Protein AF-0000000080642988 (afdb_homodimer)

pLDDT: mean 95.6, std 7.1, range [56.19, 98.75]

Solvent-accessible surface area (backbone atoms only — not comparable to full-atom values): 12750 Å² total; per-residue (Å²): 128,84,50,56,63,55,50,51,53,50,38,53,29,40,48,34,51,48,35,52,46,34,35,75,74,67,70,34,52,59,66,54,48,50,53,52,48,56,36,57,75,57,52,54,37,41,51,64,56,51,44,52,49,44,26,71,59,42,65,44,55,60,70,58,49,50,52,47,52,51,50,41,39,74,68,60,59,44,41,73,47,66,39,90,89,42,77,86,41,42,32,35,33,59,50,74,70,34,44,50,52,52,50,49,52,52,54,49,53,61,67,55,86,64,78,124,130,84,49,55,62,56,51,51,52,50,38,50,29,39,49,35,51,48,34,52,48,35,36,74,75,69,71,33,52,59,67,55,47,51,54,52,49,55,36,57,75,57,51,54,37,40,51,65,58,51,44,51,47,44,26,70,58,42,65,44,55,62,70,58,49,51,54,48,51,51,50,42,41,75,69,61,61,45,40,74,48,64,39,90,88,43,78,87,41,42,33,35,34,60,52,74,70,37,44,49,51,52,50,49,53,53,53,50,54,59,66,56,86,66,80,125

Radius of gyration: 20.55 Å; Cα contacts (8 Å, |Δi|>4): 249; chains: 2; bounding box: 34×71×42 Å

Secondary structure (DSSP, 8-state):
---HHHHHHHHHHHHHHHHHHIIIII---HHHHHHHHHHHHHSEEEHHHHHHHHHHHH---HHHHHHHHHHHHHTTSSEEEE-SS-TT-EEEE--HHHHHHHHHHHHHHHH-----/---HHHHHHHHHHHHHHHHHHIIIII---HHHHHHHHHHHHHSEEEHHHHHHHHHHHH---HHHHHHHHHHHHHTTSSEEEE-SS-TT-EEEE--HHHHHHHHHHHHHHHH-----

Foldseek 3Di:
DDDPVNVVVLVVQLQVVVQVVCCVPPVDGPLLLVLLVVCLVVQKDKLVRSLVCCCVPVVDDSVVNVVSVVVCVVVVLWDKDADPVDRVIIMIHDDPVNSVVNVVVVVVVVVDDGPD/DDDPVNVVVLVVQLQVVVQVVCCVPPVDGPLLLVLLVVCLVVQKDKLVRSLVCCCVPVVDDSVVNVVSVVVCVVVVLWDKDADPVDRVIIMIHDDPVNSVVNVVVVVVVVVDDGDD

InterPro domains:
  IPR010166 Transcriptional regulator SarA/Rot domain [TIGR01889] (8-112)
  IPR036388 Winged helix-like DNA-binding domain superfamily [G3DSA:1.10.10.10] (1-116)
  IPR036390 Winged helix DNA-binding domain superfamily [SSF46785] (7-111)
  IPR055166 Transcriptional regulator SarA/SarZ/Rot-like, helix-turn-helix domain [PF22381] (17-105)

Sequence (232 aa):
MESKVSYFINSERALSQLKHWLKSVHRLSIEEFVILYKVYEAKKMSGKELRDTLHFEMLWDTSKIDVIIRKIYKKELISKVRSETDERQVFYYYNDIQSKLLDDIINEIEKIQIAQMESKVSYFINSERALSQLKHWLKSVHRLSIEEFVILYKVYEAKKMSGKELRDTLHFEMLWDTSKIDVIIRKIYKKELISKVRSETDERQVFYYYNDIQSKLLDDIINEIEKIQIAQ

Organism: Staphylococcus saprophyticus subsp. saprophyticus (strain ATCC 15305 / DSM 20229 / NCIMB 8711 / NCTC 7292 / S-41) (NCBI:txid342451)

Nearest PDB structures (foldseek):
  5ywj-assembly1_A  TM=8.454E-01  e=8.323E-07  Staphylococcus aureus subsp. aureus NCTC 8325
  5hs5-assembly1_B  TM=8.000E-01  e=8.713E-06  Staphylococcus aureus subsp. aureus USA300
  7dvr-assembly1_A-2  TM=6.800E-01  e=6.295E-05  Streptococcus agalactiae NEM316
  8ylg-assembly1_B  TM=6.836E-01  e=3.339E-04  Burkholderia thailandensis
  5yi0-assembly1_B  TM=6.829E-01  e=5.475E-04  Lactococcus lactis subsp. lactis Il1403

Structure (mmCIF, N/CA/C/O backbone):
data_AF-0000000080642988-model_v1
#
loop_
_entity.id
_entity.type
_entity.pdbx_description
1 polymer 'Transcriptional regulator SarA/SarZ/Rot-like helix-turn-helix domain-containing protein'
#
loop_
_atom_site.group_PDB
_atom_site.id
_atom_site.type_symbol
_atom_site.label_atom_id
_atom_site.label_alt_id
_atom_site.label_comp_id
_atom_site.label_asym_id
_atom_site.label_entity_id
_atom_site.label_seq_id
_atom_site.pdbx_PDB_ins_code
_atom_site.Cartn_x
_atom_site.Cartn_y
_atom_site.Cartn_z
_atom_site.occupancy
_atom_site.B_iso_or_equiv
_atom_site.auth_seq_id
_atom_site.auth_comp_id
_atom_site.auth_asym_id
_atom_site.auth_atom_id
_atom_site.pdbx_PDB_model_num
ATOM 1 N N . MET A 1 1 ? 13.312 -16.234 12.641 1 56.75 1 MET A N 1
ATOM 2 C CA . MET A 1 1 ? 13.148 -14.844 12.25 1 56.75 1 MET A CA 1
ATOM 3 C C . MET A 1 1 ? 12.281 -14.727 11 1 56.75 1 MET A C 1
ATOM 5 O O . MET A 1 1 ? 12.422 -15.531 10.07 1 56.75 1 MET A O 1
ATOM 9 N N . GLU A 1 2 ? 11.141 -14.008 11 1 76.81 2 GLU A N 1
ATOM 10 C CA . GLU A 1 2 ? 10.266 -13.883 9.836 1 76.81 2 GLU A CA 1
ATOM 11 C C . GLU A 1 2 ? 11.039 -13.414 8.609 1 76.81 2 GLU A C 1
ATOM 13 O O . GLU A 1 2 ? 11.875 -12.508 8.703 1 76.81 2 GLU A O 1
ATOM 18 N N . SER A 1 3 ? 10.961 -14.203 7.496 1 93 3 SER A N 1
ATOM 19 C CA . SER A 1 3 ? 11.625 -13.781 6.27 1 93 3 SER A CA 1
ATOM 20 C C . SER A 1 3 ? 11.164 -12.398 5.832 1 93 3 SER A C 1
ATOM 22 O O . SER A 1 3 ? 10.094 -11.938 6.246 1 93 3 SER A O 1
ATOM 24 N N . LYS A 1 4 ? 12.047 -11.633 5.199 1 95.25 4 LYS A N 1
ATOM 25 C CA . LYS A 1 4 ? 11.695 -10.312 4.688 1 95.25 4 LYS A CA 1
ATOM 26 C C . LYS A 1 4 ? 10.445 -10.375 3.814 1 95.25 4 LYS A C 1
ATOM 28 O O . LYS A 1 4 ? 9.602 -9.477 3.859 1 95.25 4 LYS A O 1
ATOM 33 N N . VAL A 1 5 ? 10.336 -11.438 3.057 1 96.94 5 VAL A N 1
ATOM 34 C CA . VAL A 1 5 ? 9.188 -11.555 2.166 1 96.94 5 VAL A CA 1
ATOM 35 C C . VAL A 1 5 ? 7.91 -11.703 2.986 1 96.94 5 VAL A C 1
ATOM 37 O O . VAL A 1 5 ? 6.891 -11.086 2.678 1 96.94 5 VAL A O 1
ATOM 40 N N . SER A 1 6 ? 8 -12.461 3.988 1 95.19 6 SER A N 1
ATOM 41 C CA . SER A 1 6 ? 6.848 -12.625 4.867 1 95.19 6 SER A CA 1
ATOM 42 C C . SER A 1 6 ? 6.457 -11.305 5.52 1 95.19 6 SER A C 1
ATOM 44 O O . SER A 1 6 ? 5.27 -11.008 5.664 1 95.19 6 SER A O 1
ATOM 46 N N . TYR A 1 7 ? 7.465 -10.531 5.926 1 94.69 7 TYR A N 1
ATOM 47 C CA . TYR A 1 7 ? 7.215 -9.211 6.484 1 94.69 7 TYR A CA 1
ATOM 48 C C . TYR A 1 7 ? 6.449 -8.336 5.5 1 94.69 7 TYR A C 1
ATOM 50 O O . TYR A 1 7 ? 5.477 -7.676 5.871 1 94.69 7 TYR A O 1
ATOM 58 N N . PHE A 1 8 ? 6.84 -8.359 4.23 1 96.62 8 PHE A N 1
ATOM 59 C CA . PHE A 1 8 ? 6.211 -7.512 3.223 1 96.62 8 PHE A CA 1
ATOM 60 C C . PH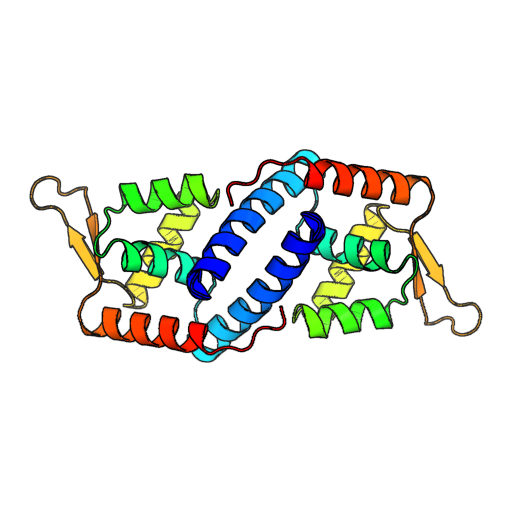E A 1 8 ? 4.777 -7.961 2.957 1 96.62 8 PHE A C 1
ATOM 62 O O . PHE A 1 8 ? 3.877 -7.129 2.826 1 96.62 8 PHE A O 1
ATOM 69 N N . ILE A 1 9 ? 4.562 -9.242 2.955 1 96.62 9 ILE A N 1
ATOM 70 C CA . ILE A 1 9 ? 3.225 -9.773 2.695 1 96.62 9 ILE A CA 1
ATOM 71 C C . ILE A 1 9 ? 2.295 -9.406 3.85 1 96.62 9 ILE A C 1
ATOM 73 O O . ILE A 1 9 ? 1.173 -8.945 3.631 1 96.62 9 ILE A O 1
ATOM 77 N N . ASN A 1 10 ? 2.807 -9.586 5 1 95.44 10 ASN A N 1
ATOM 78 C CA . ASN A 1 10 ? 2.014 -9.25 6.18 1 95.44 10 ASN A CA 1
ATOM 79 C C . ASN A 1 10 ? 1.756 -7.746 6.273 1 95.44 10 ASN A C 1
ATOM 81 O O . ASN A 1 10 ? 0.683 -7.324 6.707 1 95.44 10 ASN A O 1
ATOM 85 N N . SER A 1 11 ? 2.75 -6.973 5.91 1 96.12 11 SER A N 1
ATOM 86 C CA . SER A 1 11 ? 2.592 -5.523 5.895 1 96.12 11 SER A CA 1
ATOM 87 C C . SER A 1 11 ? 1.539 -5.094 4.879 1 96.12 11 SER A C 1
ATOM 89 O O . SER A 1 11 ? 0.718 -4.215 5.16 1 96.12 11 SER A O 1
ATOM 91 N N . GLU A 1 12 ? 1.595 -5.703 3.732 1 96.88 12 GLU A N 1
ATOM 92 C CA . GLU A 1 12 ? 0.601 -5.395 2.707 1 96.88 12 GLU A CA 1
ATOM 93 C C . GLU A 1 12 ? -0.807 -5.738 3.186 1 96.88 12 GLU A C 1
ATOM 95 O O . GLU A 1 12 ? -1.753 -4.988 2.939 1 96.88 12 GLU A O 1
ATOM 100 N N . ARG A 1 13 ? -0.926 -6.816 3.82 1 96.44 13 ARG A N 1
ATOM 101 C CA . ARG A 1 13 ? -2.215 -7.23 4.367 1 96.44 13 ARG A CA 1
ATOM 102 C C . ARG A 1 13 ? -2.723 -6.227 5.395 1 96.44 13 ARG A C 1
ATOM 104 O O . ARG A 1 13 ? -3.863 -5.766 5.312 1 96.44 13 ARG A O 1
ATOM 111 N N . ALA A 1 14 ? -1.878 -5.891 6.344 1 96.5 14 ALA A N 1
ATOM 112 C CA . ALA A 1 14 ? -2.244 -4.941 7.391 1 96.5 14 ALA A CA 1
ATOM 113 C C . ALA A 1 14 ? -2.584 -3.576 6.797 1 96.5 14 ALA A C 1
ATOM 115 O O . ALA A 1 14 ? -3.547 -2.932 7.219 1 96.5 14 ALA A O 1
ATOM 116 N N . LEU A 1 15 ? -1.798 -3.162 5.84 1 97.31 15 LEU A N 1
ATOM 117 C CA . LEU A 1 15 ? -2.02 -1.861 5.219 1 97.31 15 LEU A CA 1
ATOM 118 C C . LEU A 1 15 ? -3.336 -1.845 4.449 1 97.31 15 LEU A C 1
ATOM 120 O O . LEU A 1 15 ? -4.031 -0.828 4.422 1 97.31 15 LEU A O 1
ATOM 124 N N . SER A 1 16 ? -3.629 -2.955 3.814 1 97 16 SER A N 1
ATOM 125 C CA . SER A 1 16 ? -4.898 -3.037 3.1 1 97 16 SER A CA 1
ATOM 126 C C . SER A 1 16 ? -6.082 -2.893 4.055 1 97 16 SER A C 1
ATOM 128 O O . SER A 1 16 ? -7.059 -2.209 3.742 1 97 16 SER A O 1
ATOM 130 N N . GLN A 1 17 ? -5.961 -3.475 5.176 1 96 17 GLN A N 1
ATOM 131 C CA . GLN A 1 17 ? -7.012 -3.357 6.184 1 96 17 GLN A CA 1
ATOM 132 C C . GLN A 1 17 ? -7.141 -1.921 6.676 1 96 17 GLN A C 1
ATOM 134 O O . GLN A 1 17 ? -8.25 -1.406 6.824 1 96 17 GLN A O 1
ATOM 139 N N . LEU A 1 18 ? -6.023 -1.319 6.93 1 97.44 18 LEU A N 1
ATOM 140 C CA . LEU A 1 18 ? -6.051 0.07 7.371 1 97.44 18 LEU A CA 1
ATOM 141 C C . LEU A 1 18 ? -6.656 0.97 6.301 1 97.44 18 LEU A C 1
ATOM 143 O O . LEU A 1 18 ? -7.434 1.875 6.609 1 97.44 18 LEU A O 1
ATOM 147 N N . LYS A 1 19 ? -6.266 0.708 5.098 1 97.69 19 LYS A N 1
ATOM 148 C CA . LYS A 1 19 ? -6.781 1.495 3.982 1 97.69 19 LYS A CA 1
ATOM 149 C C . LYS A 1 19 ? -8.305 1.421 3.914 1 97.69 19 LYS A C 1
ATOM 151 O O . LYS A 1 19 ? -8.969 2.443 3.748 1 97.69 19 LYS A O 1
ATOM 156 N N . HIS A 1 20 ? -8.773 0.245 4.074 1 96.69 20 HIS A N 1
ATOM 157 C CA . HIS A 1 20 ? -10.219 0.067 4.059 1 96.69 20 HIS A CA 1
ATOM 158 C C . HIS A 1 20 ? -10.875 0.806 5.223 1 96.69 20 HIS A C 1
ATOM 160 O O . HIS A 1 20 ? -11.891 1.482 5.039 1 96.69 20 HIS A O 1
ATOM 166 N N . TRP A 1 21 ? -10.312 0.713 6.32 1 97.19 21 TRP A N 1
ATOM 167 C CA . TRP A 1 21 ? -10.852 1.365 7.508 1 97.19 21 TRP A CA 1
ATOM 168 C C . TRP A 1 21 ? -10.797 2.883 7.371 1 97.19 21 TRP A C 1
ATOM 170 O O . TRP A 1 21 ? -11.789 3.57 7.621 1 97.19 21 TRP A O 1
ATOM 180 N N . LEU A 1 22 ? -9.68 3.455 6.957 1 98.12 22 LEU A N 1
ATOM 181 C CA . LEU A 1 22 ? -9.516 4.891 6.762 1 98.12 22 LEU A CA 1
ATOM 182 C C . LEU A 1 22 ? -10.547 5.426 5.773 1 98.12 22 LEU A C 1
ATOM 184 O O . LEU A 1 22 ? -11.141 6.48 6.004 1 98.12 22 LEU A O 1
ATOM 188 N N . LYS A 1 23 ? -10.719 4.691 4.785 1 97.62 23 LYS A N 1
ATOM 189 C CA . LYS A 1 23 ? -11.656 5.125 3.754 1 97.62 23 LYS A CA 1
ATOM 190 C C . LYS A 1 23 ? -13.094 5.094 4.266 1 97.62 23 LYS A C 1
ATOM 192 O O . LYS A 1 23 ? -13.836 6.066 4.102 1 97.62 23 LYS A O 1
ATOM 197 N N . SER A 1 24 ? -13.469 4.02 4.914 1 97.19 24 SER A N 1
ATOM 198 C CA . SER A 1 24 ? -14.859 3.814 5.316 1 97.19 24 SER A CA 1
ATOM 199 C C . SER A 1 24 ? -15.227 4.699 6.5 1 97.19 24 SER A C 1
ATOM 201 O O . SER A 1 24 ? -16.344 5.223 6.57 1 97.19 24 SER A O 1
ATOM 203 N N . VAL A 1 25 ? -14.305 4.953 7.34 1 97.31 25 VAL A N 1
ATOM 204 C CA . VAL A 1 25 ? -14.625 5.617 8.602 1 97.31 25 VAL A CA 1
ATOM 205 C C . VAL A 1 25 ? -14.305 7.105 8.5 1 97.31 25 VAL A C 1
ATOM 207 O O . VAL A 1 25 ? -15.047 7.945 9.016 1 97.31 25 VAL A O 1
ATOM 210 N N . HIS A 1 26 ? -13.25 7.461 7.758 1 97.62 26 HIS A N 1
ATOM 211 C CA . HIS A 1 26 ? -12.789 8.844 7.82 1 97.62 26 HIS A CA 1
ATOM 212 C C . HIS A 1 26 ? -12.719 9.461 6.43 1 97.62 26 HIS A C 1
ATOM 214 O O . HIS A 1 26 ? -12.367 10.633 6.285 1 97.62 26 HIS A O 1
ATOM 220 N N . ARG A 1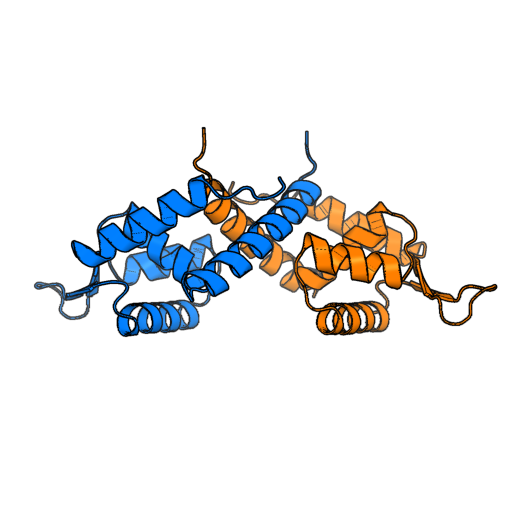 27 ? -13.008 8.695 5.398 1 97.5 27 ARG A N 1
ATOM 221 C CA . ARG A 1 27 ? -12.945 9.156 4.02 1 97.5 27 ARG A CA 1
ATOM 222 C C . ARG A 1 27 ? -11.547 9.656 3.67 1 97.5 27 ARG A C 1
ATOM 224 O O . ARG A 1 27 ? -11.391 10.734 3.086 1 97.5 27 ARG A O 1
ATOM 231 N N . LEU A 1 28 ? -10.547 8.883 4.051 1 98.44 28 LEU A N 1
ATOM 232 C CA . LEU A 1 28 ? -9.141 9.195 3.812 1 98.44 28 LEU A CA 1
ATOM 233 C C . LEU A 1 28 ? -8.453 8.055 3.064 1 98.44 28 LEU A C 1
ATOM 235 O O . LEU A 1 28 ? -8.695 6.879 3.355 1 98.44 28 LEU A O 1
ATOM 239 N N . SER A 1 29 ? -7.578 8.43 2.154 1 98.19 29 SER A N 1
ATOM 240 C CA . SER A 1 29 ? -6.656 7.441 1.605 1 98.19 29 SER A CA 1
ATOM 241 C C . SER A 1 29 ? -5.422 7.285 2.488 1 98.19 29 SER A C 1
ATOM 243 O O . SER A 1 29 ? -5.148 8.133 3.336 1 98.19 29 SER A O 1
ATOM 245 N N . ILE A 1 30 ? -4.691 6.234 2.277 1 98.12 30 ILE A N 1
ATOM 246 C CA . ILE A 1 30 ? -3.484 5.984 3.057 1 98.12 30 ILE A CA 1
ATOM 247 C C . ILE A 1 30 ? -2.459 7.082 2.783 1 98.12 30 ILE A C 1
ATOM 249 O O . ILE A 1 30 ? -1.732 7.496 3.688 1 98.12 30 ILE A O 1
ATOM 253 N N . GLU A 1 31 ? -2.404 7.605 1.562 1 98.19 31 GLU A N 1
ATOM 254 C CA . GLU A 1 31 ? -1.455 8.664 1.224 1 98.19 31 GLU A CA 1
ATOM 255 C C . GLU A 1 31 ? -1.796 9.961 1.947 1 98.19 31 GLU A C 1
ATOM 257 O O . GLU A 1 31 ? -0.905 10.656 2.443 1 98.19 31 GLU A O 1
ATOM 262 N N . GLU A 1 32 ? -3.088 10.242 1.915 1 98.69 32 GLU A N 1
ATOM 263 C CA . GLU A 1 32 ? -3.523 11.406 2.684 1 98.69 32 GLU A CA 1
ATOM 264 C C . GLU A 1 32 ? -3.133 11.273 4.152 1 98.69 32 GLU A C 1
ATOM 266 O O . GLU A 1 32 ? -2.619 12.227 4.75 1 98.69 32 GLU A O 1
ATOM 271 N N . PHE A 1 33 ? -3.375 10.102 4.672 1 98.75 33 PHE A N 1
ATOM 272 C CA . PHE A 1 33 ? -3.088 9.891 6.086 1 98.75 33 PHE A CA 1
ATOM 273 C C . PHE A 1 33 ? -1.593 10 6.355 1 98.75 33 PHE A C 1
ATOM 275 O O . PHE A 1 33 ? -1.181 10.57 7.367 1 98.75 33 PHE A O 1
ATOM 282 N N . VAL A 1 34 ? -0.805 9.406 5.535 1 98.5 34 VAL A N 1
ATOM 283 C CA . VAL A 1 34 ? 0.643 9.477 5.703 1 98.5 34 VAL A CA 1
ATOM 284 C C . VAL A 1 34 ? 1.09 10.938 5.75 1 98.5 34 VAL A C 1
ATOM 286 O O . VAL A 1 34 ? 1.897 11.32 6.602 1 98.5 34 VAL A O 1
ATOM 289 N N . ILE A 1 35 ? 0.587 11.75 4.871 1 98.62 35 ILE A N 1
ATOM 290 C CA . ILE A 1 35 ? 0.959 13.156 4.828 1 98.62 35 ILE A CA 1
ATOM 291 C C . ILE A 1 35 ? 0.51 13.852 6.113 1 98.62 35 ILE A C 1
ATOM 293 O O . ILE A 1 35 ? 1.282 14.586 6.73 1 98.62 35 ILE A O 1
ATOM 297 N N . LEU A 1 36 ? -0.697 13.586 6.488 1 98.69 36 LEU A N 1
ATOM 298 C CA . LEU A 1 36 ? -1.224 14.18 7.711 1 98.69 36 LEU A CA 1
ATOM 299 C C . LEU A 1 36 ? -0.376 13.789 8.914 1 98.69 36 LEU A C 1
ATOM 301 O O . LEU A 1 36 ? -0.059 14.633 9.758 1 98.69 36 LEU A O 1
ATOM 305 N N . TYR A 1 37 ? -0.033 12.586 8.961 1 98.31 37 TYR A N 1
ATOM 306 C CA . TYR A 1 37 ? 0.733 12.07 10.086 1 98.31 37 TYR A CA 1
ATOM 307 C C . TYR A 1 37 ? 2.119 12.703 10.141 1 98.31 37 TYR A C 1
ATOM 309 O O . TYR A 1 37 ? 2.627 13.008 11.227 1 98.31 37 TYR A O 1
ATOM 317 N N . LYS A 1 38 ? 2.727 12.836 8.977 1 97.88 38 LYS A N 1
ATOM 318 C CA . LYS A 1 38 ? 4.059 13.43 8.922 1 97.88 38 LYS A CA 1
ATOM 319 C C . LYS A 1 38 ? 4.051 14.844 9.5 1 97.88 38 LYS A C 1
ATOM 321 O O . LYS A 1 38 ? 4.938 15.203 10.281 1 97.88 38 LYS A O 1
ATOM 326 N N . VAL A 1 39 ? 3.123 15.648 9.164 1 98.31 39 VAL A N 1
ATOM 327 C CA . VAL A 1 39 ? 3.018 17.016 9.672 1 98.31 39 VAL A CA 1
ATOM 328 C C . VAL A 1 39 ? 2.68 16.984 11.164 1 98.31 39 VAL A C 1
ATOM 330 O O . VAL A 1 39 ? 3.197 17.797 11.938 1 98.31 39 VAL A O 1
ATOM 333 N N . TYR A 1 40 ? 1.794 16.047 11.484 1 97.44 40 TYR A N 1
ATOM 334 C CA . TYR A 1 40 ? 1.386 15.867 12.875 1 97.44 40 TYR A CA 1
ATOM 335 C C . TYR A 1 40 ? 2.592 15.617 13.773 1 97.44 40 TYR A C 1
ATOM 337 O O . TYR A 1 40 ? 2.73 16.234 14.828 1 97.44 40 TYR A O 1
ATOM 345 N N . GLU A 1 41 ? 3.43 14.828 13.406 1 95.69 41 GLU A N 1
ATOM 346 C CA . GLU A 1 41 ? 4.621 14.492 14.18 1 95.69 41 GLU A CA 1
ATOM 347 C C . GLU A 1 41 ? 5.551 15.703 14.305 1 95.69 41 GLU A C 1
ATOM 349 O O . GLU A 1 41 ? 6.156 15.922 15.352 1 95.69 41 GLU A O 1
ATOM 354 N N . ALA A 1 42 ? 5.656 16.484 13.266 1 96.31 42 ALA A N 1
ATOM 355 C CA . ALA A 1 42 ? 6.586 17.609 13.219 1 96.31 42 ALA A CA 1
ATOM 356 C C . ALA A 1 42 ? 5.965 18.859 13.812 1 96.31 42 ALA A C 1
ATOM 358 O O . ALA A 1 42 ? 6.656 19.859 14.047 1 96.31 42 ALA A O 1
ATOM 359 N N . LYS A 1 43 ? 4.656 18.891 14.039 1 96.06 43 LYS A N 1
ATOM 360 C CA . LYS A 1 43 ? 3.885 20.016 14.539 1 96.06 43 LYS A CA 1
ATOM 361 C C . LYS A 1 43 ? 3.744 21.109 13.477 1 96.06 43 LYS A C 1
ATOM 363 O O . LYS A 1 43 ? 2.656 21.641 13.273 1 96.06 43 LYS A O 1
ATOM 368 N N . LYS A 1 44 ? 4.848 21.422 12.867 1 96.56 44 LYS A N 1
ATOM 369 C CA . LYS A 1 44 ? 4.891 22.375 11.758 1 96.56 44 LYS A CA 1
ATOM 370 C C . LYS A 1 44 ? 5.977 22 10.75 1 96.56 44 LYS A C 1
ATOM 372 O O . LYS A 1 44 ? 7.086 21.641 11.141 1 96.56 44 LYS A O 1
ATOM 377 N N . MET A 1 45 ? 5.582 22.078 9.438 1 97.25 45 MET A N 1
ATOM 378 C CA . MET A 1 45 ? 6.527 21.703 8.391 1 97.25 45 MET A CA 1
ATOM 379 C C . MET A 1 45 ? 6.348 22.562 7.156 1 97.25 45 MET A C 1
ATOM 381 O O . MET A 1 45 ? 5.223 22.859 6.754 1 97.25 45 MET A O 1
ATOM 385 N N . SER A 1 46 ? 7.531 22.969 6.582 1 97.75 46 SER A N 1
ATOM 386 C CA . SER A 1 46 ? 7.418 23.719 5.336 1 97.75 46 SER A CA 1
ATOM 387 C C . SER A 1 46 ? 6.992 22.812 4.184 1 97.75 46 SER A C 1
ATOM 389 O O . SER A 1 46 ? 7.238 21.609 4.211 1 97.75 46 SER A O 1
ATOM 391 N N . GLY A 1 47 ? 6.348 23.422 3.205 1 97.56 47 GLY A N 1
ATOM 392 C CA . GLY A 1 47 ? 5.977 22.672 2.02 1 97.56 47 GLY A CA 1
ATOM 393 C C . GLY A 1 47 ? 7.152 21.953 1.371 1 97.56 47 GLY A C 1
ATOM 394 O O . GLY A 1 47 ? 7.035 20.797 0.953 1 97.56 47 GLY A O 1
ATOM 395 N N . LYS A 1 48 ? 8.242 22.672 1.326 1 96.81 48 LYS A N 1
ATOM 396 C CA . LYS A 1 48 ? 9.453 22.109 0.732 1 96.81 48 LYS A CA 1
ATOM 397 C C . LYS A 1 48 ? 9.938 20.891 1.519 1 96.81 48 LYS A C 1
ATOM 399 O O . LYS A 1 48 ? 10.242 19.859 0.935 1 96.81 48 LYS A O 1
ATOM 404 N N . GLU A 1 49 ? 10.055 21.016 2.766 1 97.75 49 GLU A N 1
ATOM 405 C CA . GLU A 1 49 ? 10.5 19.922 3.621 1 97.75 49 GLU A CA 1
ATOM 406 C C . GLU A 1 49 ? 9.555 18.734 3.518 1 97.75 49 GLU A C 1
ATOM 408 O O . GLU A 1 49 ? 10.008 17.594 3.428 1 97.75 49 GLU A O 1
ATOM 413 N N . LEU A 1 50 ? 8.273 19 3.594 1 98.31 50 LEU A N 1
ATOM 414 C CA . LEU A 1 50 ? 7.258 17.953 3.494 1 98.31 50 LEU A CA 1
ATOM 415 C C . LEU A 1 50 ? 7.379 17.203 2.172 1 98.31 50 LEU A C 1
ATOM 417 O O . LEU A 1 50 ? 7.445 15.969 2.152 1 98.31 50 LEU A O 1
ATOM 421 N N . ARG A 1 51 ? 7.461 17.953 1.131 1 98.12 51 ARG A N 1
ATOM 422 C CA . ARG A 1 51 ? 7.566 17.375 -0.209 1 98.12 51 ARG A CA 1
ATOM 423 C C . ARG A 1 51 ? 8.828 16.531 -0.348 1 98.12 51 ARG A C 1
ATOM 425 O O . ARG A 1 51 ? 8.781 15.406 -0.839 1 98.12 51 ARG A O 1
ATOM 432 N N . ASP A 1 52 ? 9.961 17.094 0.091 1 97.75 52 ASP A N 1
ATOM 433 C CA . ASP A 1 52 ? 11.25 16.406 -0.02 1 97.75 52 ASP A CA 1
ATOM 434 C C . ASP A 1 52 ? 11.258 15.125 0.807 1 97.75 52 ASP A C 1
ATOM 436 O O . ASP A 1 52 ? 11.711 14.078 0.335 1 97.75 52 ASP A O 1
ATOM 440 N N . THR A 1 53 ? 10.75 15.203 1.963 1 97.44 53 THR A N 1
ATOM 441 C CA . THR A 1 53 ? 10.719 14.055 2.861 1 97.44 53 THR A CA 1
ATOM 442 C C . THR A 1 53 ? 9.906 12.914 2.254 1 97.44 53 THR A C 1
ATOM 444 O O . THR A 1 53 ? 10.383 11.773 2.188 1 97.44 53 THR A O 1
ATOM 447 N N . LEU A 1 54 ? 8.719 13.227 1.8 1 98.25 54 LEU A N 1
ATOM 448 C CA . LEU A 1 54 ? 7.848 12.203 1.231 1 98.25 54 LEU A CA 1
ATOM 449 C C . LEU A 1 54 ? 8.414 11.672 -0.079 1 98.25 54 LEU A C 1
ATOM 451 O O . LEU A 1 54 ? 8.305 10.477 -0.367 1 98.25 54 LEU A O 1
ATOM 455 N N . HIS A 1 55 ? 9.016 12.57 -0.829 1 98.38 55 HIS A N 1
ATOM 456 C CA . HIS A 1 55 ? 9.625 12.164 -2.09 1 98.38 55 HIS A CA 1
ATOM 457 C C . HIS A 1 55 ? 10.734 11.148 -1.859 1 98.38 55 HIS A C 1
ATOM 459 O O . HIS A 1 55 ? 10.781 10.102 -2.518 1 98.38 55 HIS A O 1
ATOM 465 N N . PHE A 1 56 ? 11.578 11.367 -0.896 1 96.56 56 PHE A N 1
ATOM 466 C CA . PHE A 1 56 ? 12.758 10.531 -0.695 1 96.56 56 PHE A CA 1
ATOM 467 C C . PHE A 1 56 ? 12.406 9.289 0.121 1 96.56 56 PHE A C 1
ATOM 469 O O . PHE A 1 56 ? 12.945 8.211 -0.126 1 96.56 56 PHE A O 1
ATOM 476 N N . GLU A 1 57 ? 11.477 9.438 1.031 1 95.38 57 GLU A N 1
ATOM 477 C CA . GLU A 1 57 ? 11.164 8.312 1.912 1 95.38 57 GLU A CA 1
ATOM 478 C C . GLU A 1 57 ? 10.172 7.359 1.255 1 95.38 57 GLU A C 1
ATOM 480 O O . GLU A 1 57 ? 10.305 6.141 1.374 1 95.38 57 GLU A O 1
ATOM 485 N N . MET A 1 58 ? 9.219 7.941 0.595 1 96.62 58 MET A N 1
ATOM 486 C CA . MET A 1 58 ? 8.117 7.137 0.07 1 96.62 58 MET A CA 1
ATOM 487 C C . MET A 1 58 ? 8.281 6.895 -1.427 1 96.62 58 MET A C 1
ATOM 489 O O . MET A 1 58 ? 7.551 6.102 -2.018 1 96.62 58 MET A O 1
ATOM 493 N N . LEU A 1 59 ? 9.18 7.633 -2.012 1 96.94 59 LEU A N 1
ATOM 494 C CA . LEU A 1 59 ? 9.453 7.543 -3.441 1 96.94 59 LEU A CA 1
ATOM 495 C C . LEU A 1 59 ? 8.234 7.98 -4.258 1 96.94 59 LEU A C 1
ATOM 497 O O . LEU A 1 59 ? 7.945 7.398 -5.305 1 96.94 59 LEU A O 1
ATOM 501 N N . TRP A 1 60 ? 7.512 9 -3.705 1 97.56 60 TRP A N 1
ATOM 502 C CA . TRP A 1 60 ? 6.379 9.57 -4.422 1 97.56 60 TRP A CA 1
ATOM 503 C C . TRP A 1 60 ? 6.828 10.719 -5.316 1 97.56 60 TRP A C 1
ATOM 505 O O . TRP A 1 60 ? 7.742 11.469 -4.969 1 97.56 60 TRP A O 1
ATOM 515 N N . ASP A 1 61 ? 6.191 10.805 -6.453 1 97.56 61 ASP A N 1
ATOM 516 C CA . ASP A 1 61 ? 6.434 11.969 -7.301 1 97.56 61 ASP A CA 1
ATOM 517 C C . ASP A 1 61 ? 6.012 13.258 -6.602 1 97.56 61 ASP A C 1
ATOM 519 O O . ASP A 1 61 ? 4.965 13.305 -5.949 1 97.56 61 ASP A O 1
ATOM 523 N N . THR A 1 62 ? 6.828 14.266 -6.832 1 97.38 62 THR A N 1
ATOM 524 C CA . THR A 1 62 ? 6.551 15.523 -6.145 1 97.38 62 THR A CA 1
ATOM 525 C C . THR A 1 62 ? 5.227 16.125 -6.617 1 97.38 62 THR A C 1
ATOM 527 O O . THR A 1 62 ? 4.504 16.734 -5.832 1 97.38 62 THR A O 1
ATOM 530 N N . SER A 1 63 ? 4.867 15.922 -7.852 1 97.44 63 SER A N 1
ATOM 531 C CA . SER A 1 63 ? 3.598 16.422 -8.367 1 97.44 63 SER A CA 1
ATOM 532 C C . SER A 1 63 ? 2.416 15.734 -7.688 1 97.44 63 SER A C 1
ATOM 534 O O . SER A 1 63 ? 1.399 16.375 -7.41 1 97.44 63 SER A O 1
ATOM 536 N N . LYS A 1 64 ? 2.549 14.414 -7.445 1 97.88 64 LYS A N 1
ATOM 537 C CA . LYS A 1 64 ? 1.54 13.656 -6.707 1 97.88 64 LYS A CA 1
ATOM 538 C C . LYS A 1 64 ? 1.391 14.188 -5.285 1 97.88 64 LYS A C 1
ATOM 540 O O . LYS A 1 64 ? 0.273 14.391 -4.805 1 97.88 64 LYS A O 1
ATOM 545 N N . ILE A 1 65 ? 2.482 14.461 -4.656 1 98.56 65 ILE A N 1
ATOM 546 C CA . ILE A 1 65 ? 2.486 14.938 -3.277 1 98.56 65 ILE A CA 1
ATOM 547 C C . ILE A 1 65 ? 1.758 16.281 -3.191 1 98.56 65 ILE A C 1
ATOM 549 O O . ILE A 1 65 ? 0.888 16.469 -2.336 1 98.56 65 ILE A O 1
ATOM 553 N N . ASP A 1 66 ? 2.031 17.125 -4.113 1 97.5 66 ASP A N 1
ATOM 554 C CA . ASP A 1 66 ? 1.422 18.453 -4.113 1 97.5 66 ASP A CA 1
ATOM 555 C C . ASP A 1 66 ? -0.093 18.359 -4.281 1 97.5 66 ASP A C 1
ATOM 557 O O . ASP A 1 66 ? -0.841 19.094 -3.627 1 97.5 66 ASP A O 1
ATOM 561 N N . VAL A 1 67 ? -0.438 17.547 -5.18 1 98.5 67 VAL A N 1
ATOM 562 C CA . VAL A 1 67 ? -1.863 17.359 -5.438 1 98.5 67 VAL A CA 1
ATOM 563 C C . VAL A 1 67 ? -2.557 16.859 -4.176 1 98.5 67 VAL A C 1
ATOM 565 O O . VAL A 1 67 ? -3.639 17.328 -3.82 1 98.5 67 VAL A O 1
ATOM 568 N N . ILE A 1 68 ? -1.928 15.891 -3.467 1 98.69 68 ILE A N 1
ATOM 569 C CA . ILE A 1 68 ? -2.535 15.32 -2.273 1 98.69 68 ILE A CA 1
ATOM 570 C C . ILE A 1 68 ? -2.588 16.359 -1.164 1 98.69 68 ILE A C 1
ATOM 572 O O . ILE A 1 68 ? -3.572 16.453 -0.425 1 98.69 68 ILE A O 1
ATOM 576 N N . ILE A 1 69 ? -1.534 17.172 -1.045 1 98.56 69 ILE A N 1
ATOM 577 C CA . ILE A 1 69 ? -1.518 18.25 -0.05 1 98.56 69 ILE A CA 1
ATOM 578 C C . ILE A 1 69 ? -2.67 19.219 -0.312 1 98.56 69 ILE A C 1
ATOM 580 O O . ILE A 1 69 ? -3.365 19.625 0.619 1 98.56 69 ILE A O 1
ATOM 584 N N . ARG A 1 70 ? -2.82 19.547 -1.557 1 98.12 70 ARG A N 1
ATOM 585 C CA . ARG A 1 70 ? -3.916 20.438 -1.926 1 98.12 70 ARG A CA 1
ATOM 586 C C . ARG A 1 70 ? -5.266 19.828 -1.563 1 98.12 70 ARG A C 1
ATOM 588 O O . ARG A 1 70 ? -6.164 20.531 -1.09 1 98.12 70 ARG A O 1
ATOM 595 N N . LYS A 1 71 ? -5.434 18.547 -1.78 1 98.56 71 LYS A N 1
ATOM 596 C CA . LYS A 1 71 ? -6.668 17.844 -1.464 1 98.56 71 LYS A CA 1
ATOM 597 C C . LYS A 1 71 ? -6.957 17.875 0.034 1 98.56 71 LYS A C 1
ATOM 599 O O . LYS A 1 71 ? -8.086 18.156 0.447 1 98.56 71 LYS A O 1
ATOM 604 N N . ILE A 1 72 ? -5.953 17.609 0.867 1 98.5 72 ILE A N 1
ATOM 605 C CA . ILE A 1 72 ? -6.148 17.562 2.312 1 98.5 72 ILE A CA 1
ATOM 606 C C . ILE A 1 72 ? -6.457 18.969 2.836 1 98.5 72 ILE A C 1
ATOM 608 O O . ILE A 1 72 ? -7.223 19.125 3.791 1 98.5 72 ILE A O 1
ATOM 612 N N . TYR A 1 73 ? -5.844 19.969 2.219 1 98.38 73 TYR A N 1
ATOM 613 C CA . TYR A 1 73 ? -6.145 21.344 2.605 1 98.38 73 TYR A CA 1
ATOM 614 C C . TYR A 1 73 ? -7.586 21.703 2.264 1 98.38 73 TYR A C 1
ATOM 616 O O . TYR A 1 73 ? -8.289 22.312 3.074 1 98.38 73 TYR A O 1
ATOM 624 N N . LYS A 1 74 ? -8.008 21.375 1.055 1 98.25 74 LYS A N 1
ATOM 625 C CA . LYS A 1 74 ? -9.375 21.641 0.619 1 98.25 74 LYS A CA 1
ATOM 626 C C . LYS A 1 74 ? -10.391 20.969 1.538 1 98.25 74 LYS A C 1
ATOM 628 O O . LYS A 1 74 ? -11.469 21.5 1.785 1 98.25 74 LYS A O 1
ATOM 633 N N . LYS A 1 75 ? -10.047 19.828 2.07 1 98.06 75 LYS A N 1
ATOM 634 C CA . LYS A 1 75 ? -10.891 19.094 3.004 1 98.06 75 LYS A CA 1
ATOM 635 C C . LYS A 1 75 ? -10.844 19.703 4.398 1 98.06 75 LYS A C 1
ATOM 637 O O . LYS A 1 75 ? -11.508 19.234 5.32 1 98.06 75 LYS A O 1
ATOM 642 N N . GLU A 1 76 ? -9.992 20.734 4.559 1 98.25 76 GLU A N 1
ATOM 643 C CA . GLU A 1 76 ? -9.836 21.469 5.812 1 98.25 76 GLU A CA 1
ATOM 644 C C . GLU A 1 76 ? -9.289 20.562 6.914 1 98.25 76 GLU A C 1
ATOM 646 O O . GLU A 1 76 ? -9.68 20.688 8.078 1 98.25 76 GLU A O 1
ATOM 651 N N . LEU A 1 77 ? -8.414 19.609 6.539 1 98.62 77 LEU A N 1
ATOM 652 C CA . LEU A 1 77 ? -7.82 18.672 7.484 1 98.62 77 LEU A CA 1
ATOM 653 C C . LEU A 1 77 ? -6.492 19.203 8.016 1 98.62 77 LEU A C 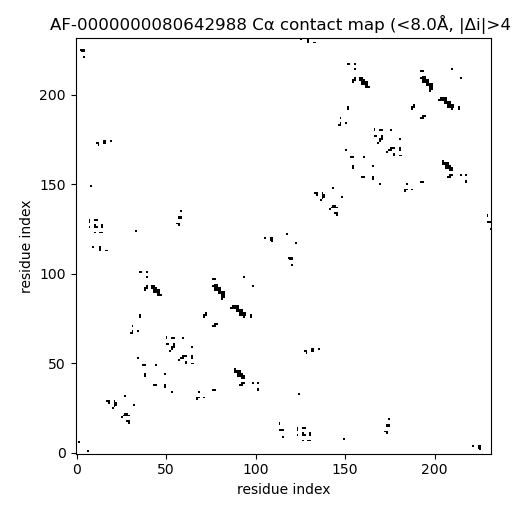1
ATOM 655 O O . LEU A 1 77 ? -5.93 18.641 8.961 1 98.62 77 LEU A O 1
ATOM 659 N N . ILE A 1 78 ? -6.039 20.234 7.371 1 98.69 78 ILE A N 1
ATOM 660 C CA . ILE A 1 78 ? -4.77 20.844 7.734 1 98.69 78 ILE A CA 1
ATOM 661 C C . ILE A 1 78 ? -4.84 22.359 7.48 1 98.69 78 ILE A C 1
ATOM 663 O O . ILE A 1 78 ? -5.656 22.812 6.68 1 98.69 78 ILE A O 1
ATOM 667 N N . SER A 1 79 ? -4.008 23.109 8.148 1 98.62 79 SER A N 1
ATOM 668 C CA . SER A 1 79 ? -3.904 24.547 7.965 1 98.62 79 SER A CA 1
ATOM 669 C C . SER A 1 79 ? -2.553 24.938 7.375 1 98.62 79 SER A C 1
ATOM 671 O O . SER A 1 79 ? -1.606 24.141 7.406 1 98.62 79 SER A O 1
ATOM 673 N N . LYS A 1 80 ? -2.525 26.047 6.777 1 97.5 80 LYS A N 1
ATOM 674 C CA . LYS A 1 80 ? -1.238 26.547 6.289 1 97.5 80 LYS A CA 1
ATOM 675 C C . LYS A 1 80 ? -1.08 28.031 6.551 1 97.5 80 LYS A C 1
ATOM 677 O O . LYS A 1 80 ? -2.07 28.75 6.738 1 97.5 80 LYS A O 1
ATOM 682 N N . VAL A 1 81 ? 0.177 28.5 6.668 1 96.88 81 VAL A N 1
ATOM 683 C CA . VAL A 1 81 ? 0.528 29.906 6.836 1 96.88 81 VAL A CA 1
ATOM 684 C C . VAL A 1 81 ? 1.75 30.25 5.98 1 96.88 81 VAL A C 1
ATOM 686 O O . VAL A 1 81 ? 2.66 29.422 5.844 1 96.88 81 VAL A O 1
ATOM 689 N N . ARG A 1 82 ? 1.688 31.375 5.359 1 96.31 82 ARG A N 1
ATOM 690 C CA . ARG A 1 82 ? 2.83 31.797 4.555 1 96.31 82 ARG A CA 1
ATOM 691 C C . ARG A 1 82 ? 3.891 32.469 5.418 1 96.3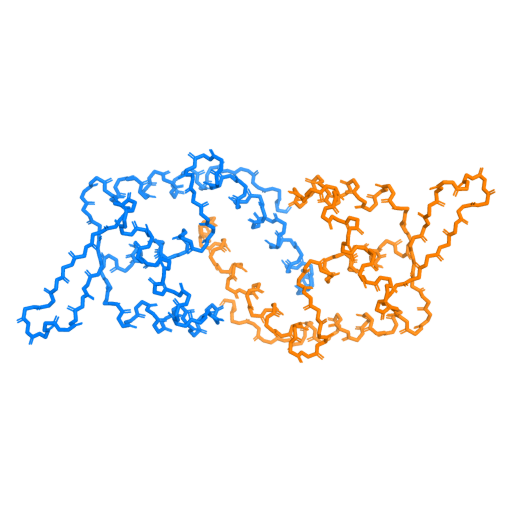1 82 ARG A C 1
ATOM 693 O O . ARG A 1 82 ? 3.562 33.188 6.375 1 96.31 82 ARG A O 1
ATOM 700 N N . SER A 1 83 ? 5.16 32.156 5.023 1 94.06 83 SER A N 1
ATOM 701 C CA . SER A 1 83 ? 6.277 32.781 5.707 1 94.06 83 SER A CA 1
ATOM 702 C C . SER A 1 83 ? 6.23 34.312 5.539 1 94.06 83 SER A C 1
ATOM 704 O O . SER A 1 83 ? 5.906 34.812 4.457 1 94.06 83 SER A O 1
ATOM 706 N N . GLU A 1 84 ? 6.562 34.969 6.598 1 93.12 84 GLU A N 1
ATOM 707 C CA . GLU A 1 84 ? 6.609 36.438 6.559 1 93.12 84 GLU A CA 1
ATOM 708 C C . GLU A 1 84 ? 7.848 36.938 5.812 1 93.12 84 GLU A C 1
ATOM 710 O O . GLU A 1 84 ? 7.848 38.031 5.25 1 93.12 84 GLU A O 1
ATOM 715 N N . THR A 1 85 ? 8.867 36.188 5.805 1 93.56 85 THR A N 1
ATOM 716 C CA . THR A 1 85 ? 10.156 36.594 5.246 1 93.56 85 THR A CA 1
ATOM 717 C C . THR A 1 85 ? 10.297 36.125 3.805 1 93.56 85 THR A C 1
ATOM 719 O O . THR A 1 85 ? 11 36.719 3.002 1 93.56 85 THR A O 1
ATOM 722 N N . ASP A 1 86 ? 9.742 35.031 3.498 1 91.88 86 ASP A N 1
ATOM 723 C CA . ASP A 1 86 ? 9.734 34.438 2.156 1 91.88 86 ASP A CA 1
ATOM 724 C C . ASP A 1 86 ? 8.32 34.062 1.724 1 91.88 86 ASP A C 1
ATOM 726 O O . ASP A 1 86 ? 7.809 33 2.084 1 91.88 86 ASP A O 1
ATOM 730 N N . GLU A 1 87 ? 7.715 34.875 0.936 1 89.88 87 GLU A N 1
ATOM 731 C CA . GLU A 1 87 ? 6.305 34.75 0.583 1 89.88 87 GLU A CA 1
ATOM 732 C C . GLU A 1 87 ? 6.062 33.5 -0.251 1 89.88 87 GLU A C 1
ATOM 734 O O . GLU A 1 87 ? 4.918 33.062 -0.407 1 89.88 87 GLU A O 1
ATOM 739 N N . ARG A 1 88 ? 7.102 32.938 -0.714 1 91.38 88 ARG A N 1
ATOM 740 C CA . ARG A 1 88 ? 6.949 31.719 -1.519 1 91.38 88 ARG A CA 1
ATOM 741 C C . ARG A 1 88 ? 6.895 30.484 -0.636 1 91.38 88 ARG A C 1
ATOM 743 O O . ARG A 1 88 ? 6.477 29.406 -1.086 1 91.38 88 ARG A O 1
ATOM 750 N N . GLN A 1 89 ? 7.238 30.719 0.642 1 95.44 89 GLN A N 1
ATOM 751 C CA . GLN A 1 89 ? 7.305 29.578 1.558 1 95.44 89 GLN A CA 1
ATOM 752 C C . GLN A 1 89 ? 6.012 29.438 2.357 1 95.44 89 GLN A C 1
ATOM 754 O O . GLN A 1 89 ? 5.539 30.406 2.953 1 95.44 89 GLN A O 1
ATOM 759 N N . VAL A 1 90 ? 5.473 28.25 2.254 1 97.12 90 VAL A N 1
ATOM 760 C CA . VAL A 1 90 ? 4.258 27.938 2.996 1 97.12 90 VAL A CA 1
ATOM 761 C C . VAL A 1 90 ? 4.559 26.906 4.074 1 97.12 90 VAL A C 1
ATOM 763 O O . VAL A 1 90 ? 5.32 25.969 3.84 1 97.12 90 VAL A O 1
ATOM 766 N N . PHE A 1 91 ? 4 27.109 5.266 1 98.19 91 PHE A N 1
ATOM 767 C CA . PHE A 1 91 ? 4.125 26.156 6.359 1 98.19 91 PHE A CA 1
ATOM 768 C C . PHE A 1 91 ? 2.783 25.516 6.672 1 98.19 91 PHE A C 1
ATOM 770 O O . PHE A 1 91 ? 1.761 26.203 6.75 1 98.19 91 PHE A O 1
ATOM 777 N N . TYR A 1 92 ? 2.834 24.188 6.879 1 98.5 92 TYR A N 1
ATOM 778 C CA . TYR A 1 92 ? 1.63 23.438 7.23 1 98.5 92 TYR A CA 1
ATOM 779 C C . TYR A 1 92 ? 1.61 23.109 8.719 1 98.5 92 TYR A C 1
ATOM 781 O O . TYR A 1 92 ? 2.639 22.75 9.297 1 98.5 92 TYR A O 1
ATOM 789 N N . TYR A 1 93 ? 0.445 23.25 9.32 1 98.38 93 TYR A N 1
ATOM 790 C CA . TYR A 1 93 ? 0.255 23 10.742 1 98.38 93 TYR A CA 1
ATOM 791 C C . TYR A 1 93 ? -1.193 22.641 11.039 1 98.38 93 TYR A C 1
ATOM 793 O O . TYR A 1 93 ? -2.021 22.547 10.133 1 98.38 93 TYR A O 1
ATOM 801 N N . TYR A 1 94 ? -1.455 22.266 12.289 1 98.62 94 TYR A N 1
ATOM 802 C CA . TYR A 1 94 ? -2.811 21.938 12.719 1 98.62 94 TYR A CA 1
ATOM 803 C C . TYR A 1 94 ? -3.34 22.984 13.688 1 98.62 94 TYR A C 1
ATOM 805 O O . TYR A 1 94 ? -2.639 23.391 14.617 1 98.62 94 TYR A O 1
ATOM 813 N N . ASN A 1 95 ? -4.551 23.438 13.414 1 98.12 95 ASN A N 1
ATOM 814 C CA . ASN A 1 95 ? -5.219 24.172 14.484 1 98.12 95 ASN A CA 1
ATOM 815 C C . ASN A 1 95 ? -5.809 23.234 15.523 1 98.12 95 ASN A C 1
ATOM 817 O O . ASN A 1 95 ? -5.652 22.016 15.422 1 98.12 95 ASN A O 1
ATOM 821 N N . ASP A 1 96 ? -6.484 23.781 16.516 1 97.75 96 ASP A N 1
ATOM 822 C CA . ASP A 1 96 ? -6.941 22.984 17.656 1 97.75 96 ASP A CA 1
ATOM 823 C C . ASP A 1 96 ? -7.941 21.922 17.203 1 97.75 96 ASP A C 1
ATOM 825 O O . ASP A 1 96 ? -7.867 20.766 17.641 1 97.75 96 ASP A O 1
ATOM 829 N N . ILE A 1 97 ? -8.859 22.266 16.328 1 98 97 ILE A N 1
ATOM 830 C CA . ILE A 1 97 ? -9.898 21.359 15.852 1 98 97 ILE A CA 1
ATOM 831 C C . ILE A 1 97 ? -9.266 20.25 15.016 1 98 97 ILE A C 1
ATOM 833 O O . ILE A 1 97 ? -9.57 19.062 15.211 1 98 97 ILE A O 1
ATOM 837 N N . GLN A 1 98 ? -8.328 20.562 14.164 1 98.38 98 GLN A N 1
ATOM 838 C CA . GLN A 1 98 ? -7.641 19.625 13.281 1 98.38 98 GLN A CA 1
ATOM 839 C C . GLN A 1 98 ? -6.766 18.656 14.078 1 98.38 98 GLN A C 1
ATOM 841 O O . GLN A 1 98 ? -6.73 17.469 13.789 1 98.38 98 GLN A O 1
ATOM 846 N N . SER A 1 99 ? -6.066 19.25 15.008 1 97.81 99 SER A N 1
ATOM 847 C CA . SER A 1 99 ? -5.203 18.438 15.859 1 97.81 99 SER A CA 1
ATOM 848 C C . SER A 1 99 ? -6.008 17.406 16.641 1 97.81 99 SER A C 1
ATOM 850 O O . SER A 1 99 ? -5.582 16.266 16.781 1 97.81 99 SER A O 1
ATOM 852 N N . LYS A 1 100 ? -7.145 17.859 17.141 1 98 100 LYS A N 1
ATOM 853 C CA . LYS A 1 100 ? -8.008 16.938 17.875 1 98 100 LYS A CA 1
ATOM 854 C C . LYS A 1 100 ? -8.523 15.82 16.969 1 98 100 LYS A C 1
ATOM 856 O O . LYS A 1 100 ? -8.586 14.664 17.391 1 98 100 LYS A O 1
ATOM 861 N N . LEU A 1 101 ? -8.875 16.156 15.789 1 97.81 101 LEU A N 1
ATOM 862 C CA . LEU A 1 101 ? -9.344 15.172 14.828 1 97.81 101 LEU A CA 1
ATOM 863 C C . LEU A 1 101 ? -8.266 14.117 14.57 1 97.81 101 LEU A C 1
ATOM 865 O O . LEU A 1 101 ? -8.547 12.914 14.609 1 97.81 101 LEU A O 1
ATOM 869 N N . LEU A 1 102 ? -7.027 14.555 14.312 1 97.94 102 LEU A N 1
ATOM 870 C CA . LEU A 1 102 ? -5.941 13.625 14.023 1 97.94 102 LEU A CA 1
ATOM 871 C C . LEU A 1 102 ? -5.59 12.797 15.258 1 97.94 102 LEU A C 1
ATOM 873 O O . LEU A 1 102 ? -5.266 11.617 15.148 1 97.94 102 LEU A O 1
ATOM 877 N N . ASP A 1 103 ? -5.672 13.422 16.422 1 98 103 ASP A N 1
ATOM 878 C CA . ASP A 1 103 ? -5.488 12.688 17.672 1 98 103 ASP A CA 1
ATOM 879 C C . ASP A 1 103 ? -6.492 11.547 17.797 1 98 103 ASP A C 1
ATOM 881 O O . ASP A 1 103 ? -6.133 10.43 18.172 1 98 103 ASP A O 1
ATOM 885 N N . ASP A 1 104 ? -7.676 11.852 17.484 1 98.06 104 ASP A N 1
ATOM 886 C CA . ASP A 1 104 ? -8.734 10.852 17.562 1 98.06 104 ASP A CA 1
ATOM 887 C C . ASP A 1 104 ? -8.484 9.711 16.578 1 98.06 104 ASP A C 1
ATOM 889 O O . ASP A 1 104 ? -8.633 8.539 16.922 1 98.06 104 ASP A O 1
ATOM 893 N N . ILE A 1 105 ? -8.086 10.031 15.359 1 98.12 105 ILE A N 1
ATOM 894 C CA . ILE A 1 105 ? -7.828 9.023 14.336 1 98.12 105 ILE A CA 1
ATOM 895 C C . ILE A 1 105 ? -6.664 8.133 14.766 1 98.12 105 ILE A C 1
ATOM 897 O O . ILE A 1 105 ? -6.758 6.906 14.688 1 98.12 105 ILE A O 1
ATOM 901 N N . ILE A 1 106 ? -5.609 8.758 15.273 1 97.81 106 ILE A N 1
ATOM 902 C CA . ILE A 1 106 ? -4.422 8.023 15.703 1 97.81 106 ILE A CA 1
ATOM 903 C C . ILE A 1 106 ? -4.773 7.109 16.875 1 97.81 106 ILE A C 1
ATOM 905 O O . ILE A 1 106 ? -4.367 5.945 16.906 1 97.81 106 ILE A O 1
ATOM 909 N N . ASN A 1 107 ? -5.57 7.645 17.75 1 97.56 107 ASN A N 1
ATOM 910 C CA . ASN A 1 107 ? -6 6.844 18.906 1 97.56 107 ASN A CA 1
ATOM 911 C C . ASN A 1 107 ? -6.852 5.656 18.469 1 97.56 107 ASN A C 1
ATOM 913 O O . ASN A 1 107 ? -6.742 4.566 19.031 1 97.56 107 ASN A O 1
ATOM 917 N N . GLU A 1 108 ? -7.738 5.844 17.531 1 97.5 108 GLU A N 1
ATOM 918 C CA . GLU A 1 108 ? -8.57 4.77 17 1 97.5 108 GLU A CA 1
ATOM 919 C C . GLU A 1 108 ? -7.719 3.697 16.312 1 97.5 108 GLU A C 1
ATOM 921 O O . GLU A 1 108 ? -7.992 2.504 16.453 1 97.5 108 GLU A O 1
ATOM 926 N N . ILE A 1 109 ? -6.664 4.117 15.609 1 97.5 109 ILE A N 1
ATOM 927 C CA . ILE A 1 109 ? -5.773 3.178 14.938 1 97.5 109 ILE A CA 1
ATOM 928 C C . ILE A 1 109 ? -5.059 2.314 15.969 1 97.5 109 ILE A C 1
ATOM 930 O O . ILE A 1 109 ? -4.879 1.11 15.773 1 97.5 109 ILE A O 1
ATOM 934 N N . GLU A 1 110 ? -4.672 2.912 17.047 1 96.44 110 GLU A N 1
ATOM 935 C CA . GLU A 1 110 ? -3.979 2.184 18.109 1 96.44 110 GLU A CA 1
ATOM 936 C C . GLU A 1 110 ? -4.863 1.091 18.688 1 96.44 110 GLU A C 1
ATOM 938 O O . GLU A 1 110 ? -4.363 0.107 19.25 1 96.44 110 GLU A O 1
ATOM 943 N N . LYS A 1 111 ? -6.203 1.203 18.453 1 94.88 111 LYS A N 1
ATOM 944 C CA . LYS A 1 111 ? -7.148 0.277 19.062 1 94.88 111 LYS A CA 1
ATOM 945 C C . LYS A 1 111 ? -7.652 -0.75 18.047 1 94.88 111 LYS A C 1
ATOM 947 O O . LYS A 1 111 ? -8.297 -1.731 18.422 1 94.88 111 LYS A O 1
ATOM 952 N N . ILE A 1 112 ? -7.332 -0.537 16.766 1 90.75 112 ILE A N 1
ATOM 953 C CA . ILE A 1 112 ? -7.84 -1.447 15.75 1 90.75 112 ILE A CA 1
ATOM 954 C C . ILE A 1 112 ? -7.141 -2.799 15.867 1 90.75 112 ILE A C 1
ATOM 956 O O . ILE A 1 112 ? -5.938 -2.861 16.141 1 90.75 112 ILE A O 1
ATOM 960 N N . GLN A 1 113 ? -7.824 -3.861 15.727 1 83.75 113 GLN A N 1
ATOM 961 C CA . GLN A 1 113 ? -7.273 -5.211 15.703 1 83.75 113 GLN A CA 1
ATOM 962 C C . GLN A 1 113 ? -6.988 -5.664 14.273 1 83.75 113 GLN A C 1
ATOM 964 O O . GLN A 1 113 ? -7.906 -6.051 13.547 1 83.75 113 GLN A O 1
ATOM 969 N N . ILE A 1 114 ? -5.852 -5.328 13.859 1 73.69 114 ILE A N 1
ATOM 970 C CA . ILE A 1 114 ? -5.434 -5.785 12.539 1 73.69 114 ILE A CA 1
ATOM 971 C C . ILE A 1 114 ? -4.672 -7.105 12.664 1 73.69 114 ILE A C 1
ATOM 973 O O . ILE A 1 114 ? -3.9 -7.293 13.609 1 73.69 114 ILE A O 1
ATOM 977 N N . ALA A 1 115 ? -5.168 -8.109 11.906 1 60.75 115 ALA A N 1
ATOM 978 C CA . ALA A 1 115 ? -4.559 -9.438 11.961 1 60.75 115 ALA A CA 1
ATOM 979 C C . ALA A 1 115 ? -3.074 -9.367 11.602 1 60.75 115 ALA A C 1
ATOM 981 O O . ALA A 1 115 ? -2.697 -8.734 10.609 1 60.75 115 ALA A O 1
ATOM 982 N N . GLN A 1 116 ? -2.109 -9.305 12.664 1 56.41 116 GLN A N 1
ATOM 983 C CA . GLN A 1 116 ? -0.688 -9.438 12.367 1 56.41 116 GLN A CA 1
ATOM 984 C C . GLN A 1 116 ? -0.347 -10.875 11.961 1 56.41 116 GLN A C 1
ATOM 986 O O . GLN A 1 116 ? -0.986 -11.82 12.422 1 56.41 116 GLN A O 1
ATOM 991 N N . MET B 1 1 ? 7.695 0.175 22.922 1 57.16 1 MET B N 1
ATOM 992 C CA . MET B 1 1 ? 7.031 -0.595 21.875 1 57.16 1 MET B CA 1
ATOM 993 C C . MET B 1 1 ? 6.543 0.319 20.75 1 57.16 1 MET B C 1
ATOM 995 O O . MET B 1 1 ? 6.047 1.417 21.016 1 57.16 1 MET B O 1
ATOM 999 N N . GLU B 1 2 ? 6.953 0.153 19.484 1 76.94 2 GLU B N 1
ATOM 1000 C CA . GLU B 1 2 ? 6.531 1.011 18.375 1 76.94 2 GLU B CA 1
ATOM 1001 C C . GLU B 1 2 ? 5.012 1.1 18.297 1 76.94 2 GLU B C 1
ATOM 1003 O O . GLU B 1 2 ? 4.316 0.09 18.422 1 76.94 2 GLU B O 1
ATOM 1008 N N . SER B 1 3 ? 4.508 2.334 18.344 1 93.06 3 SER B N 1
ATOM 1009 C CA . SER B 1 3 ? 3.062 2.508 18.203 1 93.06 3 SER B CA 1
ATOM 1010 C C . SER B 1 3 ? 2.545 1.876 16.922 1 93.06 3 SER B C 1
ATOM 1012 O O . SER B 1 3 ? 3.314 1.638 15.984 1 93.06 3 SER B O 1
ATOM 1014 N N . LYS B 1 4 ? 1.302 1.397 16.922 1 95.31 4 LYS B N 1
ATOM 1015 C CA . LYS B 1 4 ? 0.685 0.82 15.734 1 95.31 4 LYS B CA 1
ATOM 1016 C C . LYS B 1 4 ? 0.767 1.78 14.555 1 95.31 4 LYS B C 1
ATOM 1018 O O . LYS B 1 4 ? 0.987 1.355 13.414 1 95.31 4 LYS B O 1
ATOM 1023 N N . VAL B 1 5 ? 0.604 3.027 14.844 1 96.94 5 VAL B N 1
ATOM 1024 C CA . VAL B 1 5 ? 0.631 4.004 13.758 1 96.94 5 VAL B CA 1
ATOM 1025 C C . VAL B 1 5 ? 2.029 4.062 13.148 1 96.94 5 VAL B C 1
ATOM 1027 O O . VAL B 1 5 ? 2.18 4.102 11.922 1 96.94 5 VAL B O 1
ATOM 1030 N N . SER B 1 6 ? 2.977 4.027 13.984 1 95.12 6 SER B N 1
ATOM 1031 C CA . SER B 1 6 ? 4.352 4.02 13.5 1 95.12 6 SER B CA 1
ATOM 1032 C C . SER B 1 6 ? 4.637 2.781 12.656 1 95.12 6 SER B C 1
ATOM 1034 O O . SER B 1 6 ? 5.324 2.857 11.641 1 95.12 6 SER B O 1
ATOM 1036 N N . TYR B 1 7 ? 4.109 1.646 13.102 1 94.69 7 TYR B N 1
ATOM 1037 C CA . TYR B 1 7 ? 4.242 0.411 12.336 1 94.69 7 TYR B CA 1
ATOM 1038 C C . TYR B 1 7 ? 3.658 0.572 10.938 1 94.69 7 TYR B C 1
ATOM 1040 O O . TYR B 1 7 ? 4.281 0.179 9.953 1 94.69 7 TYR B O 1
ATOM 1048 N N . PHE B 1 8 ? 2.492 1.191 10.828 1 96.62 8 PHE B N 1
ATOM 1049 C CA . PHE B 1 8 ? 1.822 1.346 9.547 1 96.62 8 PHE B CA 1
ATOM 1050 C C . PHE B 1 8 ? 2.594 2.301 8.641 1 96.62 8 PHE B C 1
ATOM 1052 O O . PHE B 1 8 ? 2.742 2.049 7.445 1 96.62 8 PHE B O 1
ATOM 1059 N N . ILE B 1 9 ? 3.139 3.326 9.211 1 96.62 9 ILE B N 1
ATOM 1060 C CA . ILE B 1 9 ? 3.885 4.305 8.43 1 96.62 9 ILE B CA 1
ATOM 1061 C C . ILE B 1 9 ? 5.168 3.67 7.895 1 96.62 9 ILE B C 1
ATOM 1063 O O . ILE B 1 9 ? 5.496 3.814 6.715 1 96.62 9 ILE B O 1
ATOM 1067 N N . ASN B 1 10 ? 5.789 2.977 8.758 1 95.38 10 ASN B N 1
ATOM 1068 C CA . ASN B 1 10 ? 7.02 2.307 8.352 1 95.38 10 ASN B CA 1
ATOM 1069 C C . ASN B 1 10 ? 6.75 1.21 7.324 1 95.38 10 ASN B C 1
ATOM 1071 O O . ASN B 1 10 ? 7.559 0.99 6.418 1 95.38 10 ASN B O 1
ATOM 1075 N N . SER B 1 11 ? 5.656 0.516 7.512 1 96.12 11 SER B N 1
ATOM 1076 C CA . SER B 1 11 ? 5.262 -0.511 6.555 1 96.12 11 SER B CA 1
ATOM 1077 C C . SER B 1 11 ? 4.965 0.095 5.188 1 96.12 11 SER B C 1
ATOM 1079 O O . SER B 1 11 ? 5.367 -0.454 4.156 1 96.12 11 SER B O 1
ATOM 1081 N N . GLU B 1 12 ? 4.266 1.194 5.207 1 96.88 12 GLU B N 1
ATOM 1082 C CA . GLU B 1 12 ? 3.971 1.877 3.951 1 96.88 12 GLU B CA 1
ATOM 1083 C C . GLU B 1 12 ? 5.25 2.318 3.248 1 96.88 12 GLU B C 1
ATOM 1085 O O . GLU B 1 12 ? 5.363 2.207 2.025 1 96.88 12 GLU B O 1
ATOM 1090 N N . ARG B 1 13 ? 6.152 2.797 3.98 1 96.44 13 ARG B N 1
ATOM 1091 C CA . ARG B 1 13 ? 7.438 3.211 3.43 1 96.44 13 ARG B CA 1
ATOM 1092 C C . ARG B 1 13 ? 8.172 2.029 2.805 1 96.44 13 ARG B C 1
ATOM 1094 O O . ARG B 1 13 ? 8.617 2.104 1.657 1 96.44 13 ARG B O 1
ATOM 1101 N N . ALA B 1 14 ? 8.289 0.954 3.555 1 96.5 14 ALA B N 1
ATOM 1102 C CA . ALA B 1 14 ? 8.969 -0.244 3.074 1 96.5 14 ALA B CA 1
ATOM 1103 C C . ALA B 1 14 ? 8.273 -0.814 1.841 1 96.5 14 ALA B C 1
ATOM 1105 O O . ALA B 1 14 ? 8.938 -1.224 0.884 1 96.5 14 ALA B O 1
ATOM 1106 N N . LEU B 1 15 ? 6.969 -0.827 1.877 1 97.31 15 LEU B N 1
ATOM 1107 C CA . LEU B 1 15 ? 6.203 -1.366 0.758 1 97.31 15 LEU B CA 1
ATOM 1108 C C . LEU B 1 15 ? 6.379 -0.503 -0.487 1 97.31 15 LEU B C 1
ATOM 1110 O O . LEU B 1 15 ? 6.426 -1.021 -1.604 1 97.31 15 LEU B O 1
ATOM 1114 N N . SER B 1 16 ? 6.449 0.784 -0.269 1 97 16 SER B N 1
ATOM 1115 C CA . SER B 1 16 ? 6.676 1.673 -1.404 1 97 16 SER B CA 1
ATOM 1116 C C . SER B 1 16 ? 8.023 1.394 -2.064 1 97 16 SER B C 1
ATOM 1118 O O . SER B 1 16 ? 8.125 1.38 -3.293 1 97 16 SER B O 1
ATOM 1120 N N . GLN B 1 17 ? 8.984 1.148 -1.279 1 95.81 17 GLN B N 1
ATOM 1121 C CA . GLN B 1 17 ? 10.305 0.819 -1.808 1 95.81 17 GLN B CA 1
ATOM 1122 C C . GLN B 1 17 ? 10.273 -0.501 -2.572 1 95.81 17 GLN B C 1
ATOM 1124 O O . GLN B 1 17 ? 10.852 -0.609 -3.656 1 95.81 17 GLN B O 1
ATOM 1129 N N . LEU B 1 18 ? 9.633 -1.456 -1.999 1 97.38 18 LEU B N 1
ATOM 1130 C CA . LEU B 1 18 ? 9.523 -2.744 -2.674 1 97.38 18 LEU B CA 1
ATOM 1131 C C . LEU B 1 18 ? 8.773 -2.605 -3.994 1 97.38 18 LEU B C 1
ATOM 1133 O O . LEU B 1 18 ? 9.156 -3.209 -5 1 97.38 18 LEU B O 1
ATOM 1137 N N . LYS B 1 19 ? 7.734 -1.839 -3.949 1 97.62 19 LYS B N 1
ATOM 1138 C CA . LYS B 1 19 ? 6.938 -1.617 -5.152 1 97.62 19 LYS B CA 1
ATOM 1139 C C . LYS B 1 19 ? 7.785 -1.028 -6.273 1 97.62 19 LYS B C 1
ATOM 1141 O O . LYS B 1 19 ? 7.711 -1.48 -7.418 1 97.62 19 LYS B O 1
ATOM 1146 N N . HIS B 1 20 ? 8.562 -0.078 -5.906 1 96.62 20 HIS B N 1
ATOM 1147 C CA . HIS B 1 20 ? 9.438 0.532 -6.895 1 96.62 20 HIS B CA 1
ATOM 1148 C C . HIS B 1 20 ? 10.445 -0.48 -7.434 1 96.62 20 HIS B C 1
ATOM 1150 O O . HIS B 1 20 ? 10.664 -0.556 -8.648 1 96.62 20 HIS B O 1
ATOM 1156 N N . TRP B 1 21 ? 10.969 -1.222 -6.59 1 97.06 21 TRP B N 1
ATOM 1157 C CA . TRP B 1 21 ? 11.961 -2.221 -6.977 1 97.06 21 TRP B CA 1
ATOM 1158 C C . TRP B 1 21 ? 11.328 -3.299 -7.855 1 97.06 21 TRP B C 1
ATOM 1160 O O . TRP B 1 21 ? 11.867 -3.637 -8.914 1 97.06 21 TRP B O 1
ATOM 1170 N N . LEU B 1 22 ? 10.195 -3.854 -7.473 1 98.12 22 LEU B N 1
ATOM 1171 C CA . LEU B 1 22 ? 9.484 -4.875 -8.234 1 98.12 22 LEU B CA 1
ATOM 1172 C C . LEU B 1 22 ? 9.164 -4.375 -9.641 1 98.12 22 LEU B C 1
ATOM 1174 O O . LEU B 1 22 ? 9.336 -5.105 -10.617 1 98.12 22 LEU B O 1
ATOM 1178 N N . LYS B 1 23 ? 8.758 -3.189 -9.672 1 97.56 23 LYS B N 1
ATOM 1179 C CA . LYS B 1 23 ? 8.375 -2.617 -10.961 1 97.56 23 LYS B CA 1
ATOM 1180 C C . LYS B 1 23 ? 9.594 -2.422 -11.859 1 97.56 23 LYS B C 1
ATOM 1182 O O . LYS B 1 23 ? 9.578 -2.811 -13.023 1 97.56 23 LYS B O 1
ATOM 1187 N N . SER B 1 24 ? 10.648 -1.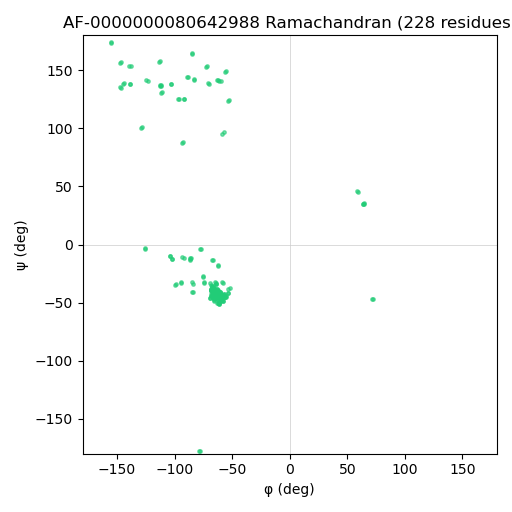866 -11.312 1 97.06 24 SER B N 1
ATOM 1188 C CA . SER B 1 24 ? 11.812 -1.488 -12.109 1 97.06 24 SER B CA 1
ATOM 1189 C C . SER B 1 24 ? 12.633 -2.713 -12.508 1 97.06 24 SER B C 1
ATOM 1191 O O . SER B 1 24 ? 13.148 -2.781 -13.625 1 97.06 24 SER B O 1
ATOM 1193 N N . VAL B 1 25 ? 12.664 -3.691 -11.672 1 97.25 25 VAL B N 1
ATOM 1194 C CA . VAL B 1 25 ? 13.578 -4.805 -11.891 1 97.25 25 VAL B CA 1
ATOM 1195 C C . VAL B 1 25 ? 12.828 -5.969 -12.547 1 97.25 25 VAL B C 1
ATOM 1197 O O . VAL B 1 25 ? 13.367 -6.648 -13.422 1 97.25 25 VAL B O 1
ATOM 1200 N N . HIS B 1 26 ? 11.555 -6.164 -12.211 1 97.56 26 HIS B N 1
ATOM 1201 C CA . HIS B 1 26 ? 10.883 -7.387 -12.633 1 97.56 26 HIS B CA 1
ATOM 1202 C C . HIS B 1 26 ? 9.594 -7.074 -13.398 1 97.56 26 HIS B C 1
ATOM 1204 O O . HIS B 1 26 ? 8.898 -7.984 -13.844 1 97.56 26 HIS B O 1
ATOM 1210 N N . ARG B 1 27 ? 9.219 -5.793 -13.5 1 97.44 27 ARG B N 1
ATOM 1211 C CA . ARG B 1 27 ? 7.996 -5.359 -14.164 1 97.44 27 ARG B CA 1
ATOM 1212 C C . ARG B 1 27 ? 6.766 -5.984 -13.508 1 97.44 27 ARG B C 1
ATOM 1214 O O . ARG B 1 27 ? 5.891 -6.512 -14.203 1 97.44 27 ARG B O 1
ATOM 1221 N N . LEU B 1 28 ? 6.738 -5.973 -12.195 1 98.44 28 LEU B N 1
ATOM 1222 C CA . LEU B 1 28 ? 5.652 -6.527 -11.391 1 98.44 28 LEU B CA 1
ATOM 1223 C C . LEU B 1 28 ? 5.062 -5.469 -10.461 1 98.44 28 LEU B C 1
ATOM 1225 O O . LEU B 1 28 ? 5.801 -4.684 -9.867 1 98.44 28 LEU B O 1
ATOM 1229 N N . SER B 1 29 ? 3.777 -5.504 -10.32 1 98.19 29 SER B N 1
ATOM 1230 C CA . SER B 1 29 ? 3.156 -4.75 -9.242 1 98.19 29 SER B CA 1
ATOM 1231 C C . SER B 1 29 ? 3.158 -5.543 -7.941 1 98.19 29 SER B C 1
ATOM 1233 O O . SER B 1 29 ? 3.344 -6.762 -7.949 1 98.19 29 SER B O 1
ATOM 1235 N N . ILE B 1 30 ? 2.93 -4.879 -6.855 1 98.06 30 ILE B N 1
ATOM 1236 C CA . ILE B 1 30 ? 2.898 -5.535 -5.551 1 98.06 30 ILE B CA 1
ATOM 1237 C C . ILE B 1 30 ? 1.747 -6.535 -5.504 1 98.06 30 ILE B C 1
ATOM 1239 O O . ILE B 1 30 ? 1.871 -7.609 -4.906 1 98.06 30 ILE B O 1
ATOM 1243 N N . GLU B 1 31 ? 0.627 -6.238 -6.168 1 98.12 31 GLU B N 1
ATOM 1244 C CA . GLU B 1 31 ? -0.517 -7.145 -6.172 1 98.12 31 GLU B CA 1
ATOM 1245 C C . GLU B 1 31 ? -0.203 -8.422 -6.941 1 98.12 31 GLU B C 1
ATOM 1247 O O . GLU B 1 31 ? -0.57 -9.516 -6.512 1 98.12 31 GLU B O 1
ATOM 1252 N N . GLU B 1 32 ? 0.42 -8.188 -8.086 1 98.69 32 GLU B N 1
ATOM 1253 C CA . GLU B 1 32 ? 0.867 -9.359 -8.836 1 98.69 32 GLU B CA 1
ATOM 1254 C C . GLU B 1 32 ? 1.786 -10.234 -7.984 1 98.69 32 GLU B C 1
ATOM 1256 O O . GLU B 1 32 ? 1.63 -11.461 -7.949 1 98.69 32 GLU B O 1
ATOM 1261 N N . PHE B 1 33 ? 2.699 -9.578 -7.324 1 98.75 33 PHE B N 1
ATOM 1262 C CA . PHE B 1 33 ? 3.664 -10.32 -6.527 1 98.75 33 PHE B CA 1
ATOM 1263 C C . PHE B 1 33 ? 2.973 -11.047 -5.379 1 98.75 33 PHE B C 1
ATOM 1265 O O . PHE B 1 33 ? 3.303 -12.195 -5.074 1 98.75 33 PHE B O 1
ATOM 1272 N N . VAL B 1 34 ? 2.096 -10.398 -4.707 1 98.5 34 VAL B N 1
ATOM 1273 C CA . VAL B 1 34 ? 1.368 -11.016 -3.604 1 98.5 34 VAL B CA 1
ATOM 1274 C C . VAL B 1 34 ? 0.668 -12.281 -4.09 1 98.5 34 VAL B C 1
ATOM 1276 O O . VAL B 1 34 ? 0.717 -13.32 -3.428 1 98.5 34 VAL B O 1
ATOM 1279 N N . ILE B 1 35 ? 0.04 -12.227 -5.227 1 98.62 35 ILE B N 1
ATOM 1280 C CA . ILE B 1 35 ? -0.667 -13.375 -5.773 1 98.62 35 ILE B CA 1
ATOM 1281 C C . ILE B 1 35 ? 0.33 -14.492 -6.09 1 98.62 35 ILE B C 1
ATOM 1283 O O . ILE B 1 35 ? 0.112 -15.648 -5.73 1 98.62 35 ILE B O 1
ATOM 1287 N N . LEU B 1 36 ? 1.394 -14.117 -6.715 1 98.69 36 LEU B N 1
ATOM 1288 C CA . LEU B 1 36 ? 2.418 -15.094 -7.059 1 98.69 36 LEU B CA 1
ATOM 1289 C C . LEU B 1 36 ? 2.967 -15.766 -5.801 1 98.69 36 LEU B C 1
ATOM 1291 O O . LEU B 1 36 ? 3.145 -16.984 -5.773 1 98.69 36 LEU B O 1
ATOM 1295 N N . TYR B 1 37 ? 3.197 -15.008 -4.84 1 98.31 37 TYR B N 1
ATOM 1296 C CA . TYR B 1 37 ? 3.773 -15.516 -3.602 1 98.31 37 TYR B CA 1
ATOM 1297 C C . TYR B 1 37 ? 2.814 -16.469 -2.906 1 98.31 37 TYR B C 1
ATOM 1299 O O . TYR B 1 37 ? 3.236 -17.484 -2.346 1 98.31 37 TYR B O 1
ATOM 1307 N N . LYS B 1 38 ? 1.541 -16.094 -2.91 1 97.88 38 LYS B N 1
ATOM 1308 C CA . LYS B 1 38 ? 0.543 -16.953 -2.268 1 97.88 38 LYS B CA 1
ATOM 1309 C C . LYS B 1 38 ? 0.525 -18.344 -2.891 1 97.88 38 LYS B C 1
ATOM 1311 O O . LYS B 1 38 ? 0.484 -19.344 -2.176 1 97.88 38 LYS B O 1
ATOM 1316 N N . VAL B 1 39 ? 0.545 -18.453 -4.168 1 98.38 39 VAL B N 1
ATOM 1317 C CA . VAL B 1 39 ? 0.546 -19.734 -4.863 1 98.38 39 VAL B CA 1
ATOM 1318 C C . VAL B 1 39 ? 1.87 -20.453 -4.621 1 98.38 39 VAL B C 1
ATOM 1320 O O . VAL B 1 39 ? 1.896 -21.672 -4.441 1 98.38 39 VAL B O 1
ATOM 1323 N N . TYR B 1 40 ? 2.928 -19.656 -4.629 1 97.5 40 TYR B N 1
ATOM 1324 C CA . TYR B 1 40 ? 4.266 -20.188 -4.387 1 97.5 40 TYR B CA 1
ATOM 1325 C C . TYR B 1 40 ? 4.332 -20.906 -3.043 1 97.5 40 TYR B C 1
ATOM 1327 O O . TYR B 1 40 ? 4.844 -22.016 -2.953 1 97.5 40 TYR B O 1
ATOM 1335 N N . GLU B 1 41 ? 3.826 -20.359 -2.082 1 95.75 41 GLU B N 1
ATOM 1336 C CA . GLU B 1 41 ? 3.834 -20.938 -0.745 1 95.75 41 GLU B CA 1
ATOM 1337 C C . GLU B 1 41 ? 3.002 -22.219 -0.696 1 95.75 41 GLU B C 1
ATOM 1339 O O . GLU B 1 41 ? 3.379 -23.188 -0.03 1 95.75 41 GLU B O 1
ATOM 1344 N N . ALA B 1 42 ? 1.914 -22.25 -1.397 1 96.38 42 ALA B N 1
ATOM 1345 C CA . ALA B 1 42 ? 0.977 -23.375 -1.356 1 96.38 42 ALA B CA 1
ATOM 1346 C C . ALA B 1 42 ? 1.373 -24.453 -2.355 1 96.38 42 ALA B C 1
ATOM 1348 O O . ALA B 1 42 ? 0.822 -25.562 -2.336 1 96.38 42 ALA B O 1
ATOM 1349 N N . LYS B 1 43 ? 2.285 -24.188 -3.275 1 96.19 43 LYS B N 1
ATOM 1350 C CA . LYS B 1 43 ? 2.738 -25.062 -4.344 1 96.19 43 LYS B CA 1
ATOM 1351 C C . LYS B 1 43 ? 1.665 -25.219 -5.418 1 96.19 43 LYS B C 1
ATOM 1353 O O . LYS B 1 43 ? 1.962 -25.172 -6.613 1 96.19 43 LYS B O 1
ATOM 1358 N N . LYS B 1 44 ? 0.472 -25.469 -4.98 1 96.81 44 LYS B N 1
ATOM 1359 C CA . LYS B 1 44 ? -0.693 -25.562 -5.855 1 96.81 44 LYS B CA 1
ATOM 1360 C C . LYS B 1 44 ? -1.95 -25.062 -5.152 1 96.81 44 LYS B C 1
ATOM 1362 O O . LYS B 1 44 ? -2.178 -25.359 -3.979 1 96.81 44 LYS B O 1
ATOM 1367 N N . MET B 1 45 ? -2.73 -24.234 -5.91 1 97.31 45 MET B N 1
ATOM 1368 C CA . MET B 1 45 ? -3.939 -23.656 -5.32 1 97.31 45 MET B CA 1
ATOM 1369 C C . MET B 1 45 ? -5.055 -23.547 -6.355 1 97.31 45 MET B C 1
ATOM 1371 O O . MET B 1 45 ? -4.809 -23.172 -7.504 1 97.31 45 MET B O 1
ATOM 1375 N N . SER B 1 46 ? -6.301 -23.891 -5.891 1 97.81 46 SER B N 1
ATOM 1376 C CA . SER B 1 46 ? -7.418 -23.719 -6.809 1 97.81 46 SER B CA 1
ATOM 1377 C C . SER B 1 46 ? -7.75 -22.234 -6.988 1 97.81 46 SER B C 1
ATOM 1379 O O . SER B 1 46 ? -7.48 -21.422 -6.102 1 97.81 46 SER B O 1
ATOM 1381 N N . GLY B 1 47 ? -8.297 -21.922 -8.125 1 97.56 47 GLY B N 1
ATOM 1382 C CA . GLY B 1 47 ? -8.734 -20.562 -8.359 1 97.56 47 GLY B CA 1
ATOM 1383 C C . GLY B 1 47 ? -9.664 -20.031 -7.281 1 97.56 47 GLY B C 1
ATOM 1384 O O . GLY B 1 47 ? -9.539 -18.891 -6.848 1 97.56 47 GLY B O 1
ATOM 1385 N N . LYS B 1 48 ? -10.57 -20.906 -6.887 1 96.81 48 LYS B N 1
ATOM 1386 C CA . LYS B 1 48 ? -11.523 -20.531 -5.848 1 96.81 48 LYS B CA 1
ATOM 1387 C C . LYS B 1 48 ? -10.82 -20.219 -4.531 1 96.81 48 LYS B C 1
ATOM 1389 O O . LYS B 1 48 ? -11.094 -19.203 -3.889 1 96.81 48 LYS B O 1
ATOM 1394 N N . GLU B 1 49 ? -9.984 -21.078 -4.117 1 97.75 49 GLU B N 1
ATOM 1395 C CA . GLU B 1 49 ? -9.234 -20.891 -2.875 1 97.75 49 GLU B CA 1
ATOM 1396 C C . GLU B 1 49 ? -8.383 -19.609 -2.93 1 97.75 49 GLU B C 1
ATOM 1398 O O . GLU B 1 49 ? -8.336 -18.859 -1.96 1 97.75 49 GLU B O 1
ATOM 1403 N N . LEU B 1 50 ? -7.684 -19.438 -4.027 1 98.31 50 LEU B N 1
ATOM 1404 C CA . LEU B 1 50 ? -6.836 -18.266 -4.219 1 98.31 50 LEU B CA 1
ATOM 1405 C C . LEU B 1 50 ? -7.652 -16.984 -4.133 1 98.31 50 LEU B C 1
ATOM 1407 O O . LEU B 1 50 ? -7.309 -16.078 -3.377 1 98.31 50 LEU B O 1
ATOM 1411 N N . ARG B 1 51 ? -8.727 -16.984 -4.828 1 98.12 51 ARG B N 1
ATOM 1412 C CA . ARG B 1 51 ? -9.609 -15.82 -4.859 1 98.12 51 ARG B CA 1
ATOM 1413 C C . ARG B 1 51 ? -10.164 -15.523 -3.471 1 98.12 51 ARG B C 1
ATOM 1415 O O . ARG B 1 51 ? -10.141 -14.375 -3.02 1 98.12 51 ARG B O 1
ATOM 1422 N N . ASP B 1 52 ? -10.672 -16.562 -2.797 1 97.75 52 ASP B N 1
ATOM 1423 C CA . ASP B 1 52 ? -11.266 -16.406 -1.474 1 97.75 52 ASP B CA 1
ATOM 1424 C C . ASP B 1 52 ? -10.234 -15.914 -0.46 1 97.75 52 ASP B C 1
ATOM 1426 O O . ASP B 1 52 ? -10.508 -15.008 0.328 1 97.75 52 ASP B O 1
ATOM 1430 N N . THR B 1 53 ? -9.094 -16.469 -0.526 1 97.5 53 THR B N 1
ATOM 1431 C CA . THR B 1 53 ? -8.023 -16.109 0.404 1 97.5 53 THR B CA 1
ATOM 1432 C C . THR B 1 53 ? -7.648 -14.633 0.252 1 97.5 53 THR B C 1
ATOM 1434 O O . THR B 1 53 ? -7.602 -13.898 1.237 1 97.5 53 THR B O 1
ATOM 1437 N N . LEU B 1 54 ? -7.406 -14.234 -0.965 1 98.25 54 LEU B N 1
ATOM 1438 C CA . LEU B 1 54 ? -7 -12.852 -1.221 1 98.25 54 LEU B CA 1
ATOM 1439 C C . LEU B 1 54 ? -8.141 -11.883 -0.916 1 98.25 54 LEU B C 1
ATOM 1441 O O . LEU B 1 54 ? -7.902 -10.789 -0.406 1 98.25 54 LEU B O 1
ATOM 1445 N N . HIS B 1 55 ? -9.344 -12.328 -1.223 1 98.38 55 HIS B N 1
ATOM 1446 C CA . HIS B 1 55 ? -10.5 -11.492 -0.943 1 98.38 55 HIS B CA 1
ATOM 1447 C C . HIS B 1 55 ? -10.641 -11.227 0.552 1 98.38 55 HIS B C 1
ATOM 1449 O O . HIS B 1 55 ? -10.82 -10.078 0.965 1 98.38 55 HIS B O 1
ATOM 1455 N N . PHE B 1 56 ? -10.469 -12.211 1.369 1 96.5 56 PHE B N 1
ATOM 1456 C CA . PHE B 1 56 ? -10.719 -12.078 2.799 1 96.5 56 PHE B CA 1
ATOM 1457 C C . PHE B 1 56 ? -9.508 -11.508 3.514 1 96.5 56 PHE B C 1
ATOM 1459 O O . PHE B 1 56 ? -9.648 -10.727 4.461 1 96.5 56 PHE B O 1
ATOM 1466 N N . GLU B 1 57 ? -8.328 -11.82 3.027 1 95.38 57 GLU B N 1
ATOM 1467 C CA . GLU B 1 57 ? -7.121 -11.383 3.719 1 95.38 57 GLU B CA 1
ATOM 1468 C C . GLU B 1 57 ? -6.734 -9.969 3.309 1 95.38 57 GLU B C 1
ATOM 1470 O O . GLU B 1 57 ? -6.328 -9.156 4.148 1 95.38 57 GLU B O 1
ATOM 1475 N N . MET B 1 58 ? -6.883 -9.727 2.037 1 96.62 58 MET B N 1
ATOM 1476 C CA . MET B 1 58 ? -6.383 -8.461 1.501 1 96.62 58 MET B CA 1
ATOM 1477 C C . MET B 1 58 ? -7.523 -7.477 1.277 1 96.62 58 MET B C 1
ATOM 1479 O O . MET B 1 58 ? -7.289 -6.305 0.987 1 96.62 58 MET B O 1
ATOM 1483 N N . LEU B 1 59 ? -8.719 -7.988 1.353 1 96.94 59 LEU B N 1
ATOM 1484 C CA . LEU B 1 59 ? -9.922 -7.188 1.146 1 96.94 59 LEU B CA 1
ATOM 1485 C C . LEU B 1 59 ? -9.984 -6.652 -0.28 1 96.94 59 LEU B C 1
ATOM 1487 O O . LEU B 1 59 ? -10.406 -5.516 -0.504 1 96.94 59 LEU B O 1
ATOM 1491 N N . TRP B 1 60 ? -9.477 -7.492 -1.229 1 97.5 60 TRP B N 1
ATOM 1492 C CA . TRP B 1 60 ? -9.555 -7.145 -2.645 1 97.5 60 TRP B CA 1
ATOM 1493 C C . TRP B 1 60 ? -10.859 -7.637 -3.256 1 97.5 60 TRP B C 1
ATOM 1495 O O . TRP B 1 60 ? -11.367 -8.695 -2.879 1 97.5 60 TRP B O 1
ATOM 1505 N N . ASP B 1 61 ? -11.359 -6.832 -4.164 1 97.56 61 ASP B N 1
ATOM 1506 C CA . ASP B 1 61 ? -12.516 -7.297 -4.926 1 97.56 61 ASP B CA 1
ATOM 1507 C C . ASP B 1 61 ? -12.164 -8.531 -5.754 1 97.56 61 ASP B C 1
ATOM 1509 O O . ASP B 1 61 ? -11.094 -8.594 -6.355 1 97.56 61 ASP B O 1
ATOM 1513 N N . THR B 1 62 ? -13.148 -9.438 -5.801 1 97.38 62 THR B N 1
ATOM 1514 C CA . THR B 1 62 ? -12.891 -10.68 -6.512 1 97.38 62 THR B CA 1
ATOM 1515 C C . THR B 1 62 ? -12.664 -10.422 -7.996 1 97.38 62 THR B C 1
ATOM 1517 O O . THR B 1 62 ? -11.859 -11.102 -8.641 1 97.38 62 THR B O 1
ATOM 1520 N N . SER B 1 63 ? -13.32 -9.438 -8.555 1 97.44 63 SER B N 1
ATOM 1521 C CA . SER B 1 63 ? -13.133 -9.102 -9.961 1 97.44 63 SER B CA 1
ATOM 1522 C C . SER B 1 63 ? -11.719 -8.594 -10.234 1 97.44 63 SER B C 1
ATOM 1524 O O . SER B 1 63 ? -11.133 -8.898 -11.273 1 97.44 63 SER B O 1
ATOM 1526 N N . LYS B 1 64 ? -11.18 -7.789 -9.289 1 97.81 64 LYS B N 1
ATOM 1527 C CA . LYS B 1 64 ? -9.805 -7.32 -9.367 1 97.81 64 LYS B CA 1
ATOM 1528 C C . LYS B 1 64 ? -8.82 -8.492 -9.32 1 97.81 64 LYS B C 1
ATOM 1530 O O . LYS B 1 64 ? -7.883 -8.555 -10.117 1 97.81 64 LYS B O 1
ATOM 1535 N N . ILE B 1 65 ? -9.078 -9.414 -8.469 1 98.56 65 ILE B N 1
ATOM 1536 C CA . ILE B 1 65 ? -8.203 -10.57 -8.289 1 98.56 65 ILE B CA 1
ATOM 1537 C C . ILE B 1 65 ? -8.156 -11.383 -9.578 1 98.56 65 ILE B C 1
ATOM 1539 O O . ILE B 1 65 ? -7.078 -11.734 -10.062 1 98.56 65 ILE B O 1
ATOM 1543 N N . ASP B 1 66 ? -9.297 -11.586 -10.156 1 97.5 66 ASP B N 1
ATOM 1544 C CA . ASP B 1 66 ? -9.375 -12.383 -11.375 1 97.5 66 ASP B CA 1
ATOM 1545 C C . ASP B 1 66 ? -8.594 -11.727 -12.516 1 97.5 66 ASP B C 1
ATOM 1547 O O . ASP B 1 66 ? -7.906 -12.406 -13.281 1 97.5 66 ASP B O 1
ATOM 1551 N N . VAL B 1 67 ? -8.789 -10.477 -12.602 1 98.5 67 VAL B N 1
ATOM 1552 C CA . VAL B 1 67 ? -8.109 -9.727 -13.648 1 98.5 67 VAL B CA 1
ATOM 1553 C C . VAL B 1 67 ? -6.594 -9.844 -13.469 1 98.5 67 VAL B C 1
ATOM 1555 O O . VAL B 1 67 ? -5.859 -10.047 -14.438 1 98.5 67 VAL B O 1
ATOM 1558 N N . ILE B 1 68 ? -6.117 -9.734 -12.203 1 98.69 68 ILE B N 1
ATOM 1559 C CA . ILE B 1 68 ? -4.684 -9.789 -11.938 1 98.69 68 ILE B CA 1
ATOM 1560 C C . ILE B 1 68 ? -4.156 -11.195 -12.219 1 98.69 68 ILE B C 1
ATOM 1562 O O . ILE B 1 68 ? -3.062 -11.359 -12.766 1 98.69 68 ILE B O 1
ATOM 1566 N N . ILE B 1 69 ? -4.938 -12.219 -11.859 1 98.56 69 ILE B N 1
ATOM 1567 C CA . ILE B 1 69 ? -4.543 -13.594 -12.141 1 98.56 69 ILE B CA 1
ATOM 1568 C C . ILE B 1 69 ? -4.391 -13.797 -13.648 1 98.56 69 ILE B C 1
ATOM 1570 O O . ILE B 1 69 ? -3.426 -14.406 -14.102 1 98.56 69 ILE B O 1
ATOM 1574 N N . ARG B 1 70 ? -5.355 -13.281 -14.359 1 98.12 70 ARG B N 1
ATOM 1575 C CA . ARG B 1 70 ? -5.297 -13.383 -15.812 1 98.12 70 ARG B CA 1
ATOM 1576 C C . ARG B 1 70 ? -4.051 -12.688 -16.359 1 98.12 70 ARG B C 1
ATOM 1578 O O . ARG B 1 70 ? -3.406 -13.188 -17.281 1 98.12 70 ARG B O 1
ATOM 1585 N N . LYS B 1 71 ? -3.701 -11.547 -15.82 1 98.56 71 LYS B N 1
ATOM 1586 C CA . LYS B 1 71 ? -2.525 -10.789 -16.234 1 98.56 71 LYS B CA 1
ATOM 1587 C C . LYS B 1 71 ? -1.246 -11.586 -16 1 98.56 71 LYS B C 1
ATOM 1589 O O . LYS B 1 71 ? -0.381 -11.664 -16.875 1 98.56 71 LYS B O 1
ATOM 1594 N N . ILE B 1 72 ? -1.109 -12.195 -14.812 1 98.5 72 ILE B N 1
ATOM 1595 C CA . ILE B 1 72 ? 0.113 -12.914 -14.469 1 98.5 72 ILE B CA 1
ATOM 1596 C C . ILE B 1 72 ? 0.226 -14.172 -15.328 1 98.5 72 ILE B C 1
ATOM 1598 O O . ILE B 1 72 ? 1.33 -14.586 -15.695 1 98.5 72 ILE B O 1
ATOM 1602 N N . TYR B 1 73 ? -0.92 -14.773 -15.656 1 98.38 73 TYR B N 1
ATOM 1603 C CA . TYR B 1 73 ? -0.899 -15.93 -16.547 1 98.38 73 TYR B CA 1
ATOM 1604 C C . TYR B 1 73 ? -0.444 -15.531 -17.953 1 98.38 73 TYR B C 1
ATOM 1606 O O . TYR B 1 73 ? 0.369 -16.219 -18.562 1 98.38 73 TYR B O 1
ATOM 1614 N N . LYS B 1 74 ? -1.01 -14.438 -18.469 1 98.25 74 LYS B N 1
ATOM 1615 C CA . LYS B 1 74 ? -0.638 -13.945 -19.781 1 98.25 74 LYS B CA 1
ATOM 1616 C C . LYS B 1 74 ? 0.854 -13.625 -19.859 1 98.25 74 LYS B C 1
ATOM 1618 O O . LYS B 1 74 ? 1.487 -13.812 -20.891 1 98.25 74 LYS B O 1
ATOM 1623 N N . LYS B 1 75 ? 1.432 -13.188 -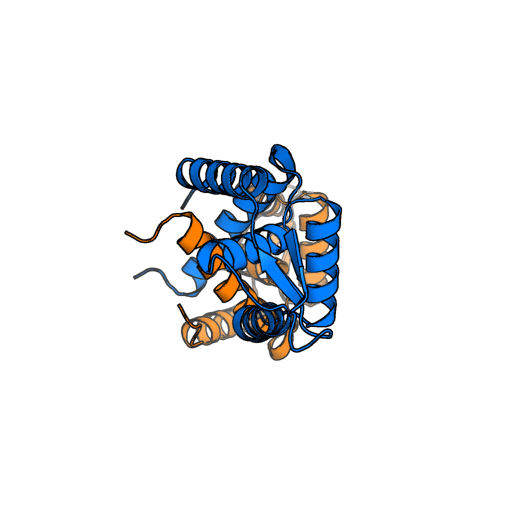18.766 1 98 75 LYS B N 1
ATOM 1624 C CA . LYS B 1 75 ? 2.857 -12.891 -18.672 1 98 75 LYS B CA 1
ATOM 1625 C C . LYS B 1 75 ? 3.678 -14.172 -18.531 1 98 75 LYS B C 1
ATOM 1627 O O . LYS B 1 75 ? 4.906 -14.117 -18.453 1 98 75 LYS B O 1
ATOM 1632 N N . GLU B 1 76 ? 2.977 -15.305 -18.438 1 98.25 76 GLU B N 1
ATOM 1633 C CA . GLU B 1 76 ? 3.59 -16.625 -18.344 1 98.25 76 GLU B CA 1
ATOM 1634 C C . GLU B 1 76 ? 4.395 -16.766 -17.047 1 98.25 76 GLU B C 1
ATOM 1636 O O . GLU B 1 76 ? 5.453 -17.391 -17.031 1 98.25 76 GLU B O 1
ATOM 1641 N N . LEU B 1 77 ? 3.906 -16.141 -15.961 1 98.62 77 LEU B N 1
ATOM 1642 C CA . LEU B 1 77 ? 4.582 -16.188 -14.672 1 98.62 77 LEU B CA 1
ATOM 1643 C C . LEU B 1 77 ? 4.043 -17.312 -13.805 1 98.62 77 LEU B C 1
ATOM 1645 O O . LEU B 1 77 ? 4.605 -17.609 -12.75 1 98.62 77 LEU B O 1
ATOM 1649 N N . ILE B 1 78 ? 2.973 -17.875 -14.25 1 98.69 78 ILE B N 1
ATOM 1650 C CA . ILE B 1 78 ? 2.309 -18.953 -13.539 1 98.69 78 ILE B CA 1
ATOM 1651 C C . ILE B 1 78 ? 1.668 -19.906 -14.539 1 98.69 78 ILE B C 1
ATOM 1653 O O . ILE B 1 78 ? 1.387 -19.531 -15.68 1 98.69 78 ILE B O 1
ATOM 1657 N N . SER B 1 79 ? 1.459 -21.125 -14.133 1 98.62 79 SER B N 1
ATOM 1658 C CA . SER B 1 79 ? 0.791 -22.141 -14.945 1 98.62 79 SER B CA 1
ATOM 1659 C C . SER B 1 79 ? -0.552 -22.531 -14.344 1 98.62 79 SER B C 1
ATOM 1661 O O . SER B 1 79 ? -0.814 -22.266 -13.172 1 98.62 79 SER B O 1
ATOM 1663 N N . LYS B 1 80 ? -1.369 -23.047 -15.164 1 97.56 80 LYS B N 1
ATOM 1664 C CA . LYS B 1 80 ? -2.631 -23.547 -14.633 1 97.56 80 LYS B CA 1
ATOM 1665 C C . LYS B 1 80 ? -3.008 -24.875 -15.297 1 97.56 80 LYS B C 1
ATOM 1667 O O . LYS B 1 80 ? -2.529 -25.188 -16.391 1 97.56 80 LYS B O 1
ATOM 1672 N N . VAL B 1 81 ? -3.793 -25.703 -14.578 1 96.88 81 VAL B N 1
ATOM 1673 C CA . VAL B 1 81 ? -4.324 -26.969 -15.07 1 96.88 81 VAL B CA 1
ATOM 1674 C C . VAL B 1 81 ? -5.773 -27.141 -14.617 1 96.88 81 VAL B C 1
ATOM 1676 O O . VAL B 1 81 ? -6.129 -26.75 -13.508 1 96.88 81 VAL B O 1
ATOM 1679 N N . ARG B 1 82 ? -6.574 -27.609 -15.508 1 96.31 82 ARG B N 1
ATOM 1680 C CA . ARG B 1 82 ? -7.973 -27.844 -15.148 1 96.31 82 ARG B CA 1
ATOM 1681 C C . ARG B 1 82 ? -8.148 -29.188 -14.453 1 96.31 82 ARG B C 1
ATOM 1683 O O . ARG B 1 82 ? -7.473 -30.156 -14.797 1 96.31 82 ARG B O 1
ATOM 1690 N N . SER B 1 83 ? -9.062 -29.125 -13.438 1 94.12 83 SER B N 1
ATOM 1691 C CA . SER B 1 83 ? -9.398 -30.359 -12.742 1 94.12 83 SER B CA 1
ATOM 1692 C C . SER B 1 83 ? -9.984 -31.391 -13.695 1 94.12 83 SER B C 1
ATOM 1694 O O . SER B 1 83 ? -10.773 -31.047 -14.586 1 94.12 83 SER B O 1
ATOM 1696 N N . GLU B 1 84 ? -9.609 -32.625 -13.492 1 93.12 84 GLU B N 1
ATOM 1697 C CA . GLU B 1 84 ? -10.141 -33.719 -14.305 1 93.12 84 GLU B CA 1
ATOM 1698 C C . GLU B 1 84 ? -11.562 -34.062 -13.898 1 93.12 84 GLU B C 1
ATOM 1700 O O . GLU B 1 84 ? -12.344 -34.562 -14.711 1 93.12 84 GLU B O 1
ATOM 1705 N N . THR B 1 85 ? -11.922 -33.844 -12.703 1 93.62 85 THR B N 1
ATOM 1706 C CA . THR B 1 85 ? -13.203 -34.25 -12.148 1 93.62 85 THR B CA 1
ATOM 1707 C C . THR B 1 85 ? -14.211 -33.125 -12.234 1 93.62 85 THR B C 1
ATOM 1709 O O . THR B 1 85 ? -15.422 -33.344 -12.297 1 93.62 85 THR B O 1
ATOM 1712 N N . ASP B 1 86 ? -13.781 -31.922 -12.133 1 91.81 86 ASP B N 1
ATOM 1713 C CA . ASP B 1 86 ? -14.594 -30.719 -12.242 1 91.81 86 ASP B CA 1
ATOM 1714 C C . ASP B 1 86 ? -14 -29.734 -13.242 1 91.81 86 ASP B C 1
ATOM 1716 O O . ASP B 1 86 ? -13.086 -28.984 -12.898 1 91.81 86 ASP B O 1
ATOM 1720 N N . GLU B 1 87 ? -14.508 -29.672 -14.398 1 89.81 87 GLU B N 1
ATOM 1721 C CA . GLU B 1 87 ? -13.93 -28.906 -15.5 1 89.81 87 GLU B CA 1
ATOM 1722 C C . GLU B 1 87 ? -14 -27.406 -15.234 1 89.81 87 GLU B C 1
ATOM 1724 O O . GLU B 1 87 ? -13.32 -26.625 -15.891 1 89.81 87 GLU B O 1
ATOM 1729 N N . ARG B 1 88 ? -14.766 -27.062 -14.273 1 90.88 88 ARG B N 1
ATOM 1730 C CA . ARG B 1 88 ? -14.883 -25.641 -13.961 1 90.88 88 ARG B CA 1
ATOM 1731 C C . ARG B 1 88 ? -13.781 -25.203 -13.008 1 90.88 88 ARG B C 1
ATOM 1733 O O . ARG B 1 88 ? -13.531 -24 -12.852 1 90.88 88 ARG B O 1
ATOM 1740 N N . GLN B 1 89 ? -13.102 -26.219 -12.477 1 95.44 89 GLN B N 1
ATOM 1741 C CA . GLN B 1 89 ? -12.078 -25.922 -11.477 1 95.44 89 GLN B CA 1
ATOM 1742 C C . GLN B 1 89 ? -10.695 -25.859 -12.109 1 95.44 89 GLN B C 1
ATOM 1744 O O . GLN B 1 89 ? -10.289 -26.766 -12.828 1 95.44 89 GLN B O 1
ATOM 1749 N N . VAL B 1 90 ? -10.07 -24.719 -11.867 1 97.06 90 VAL B N 1
ATOM 1750 C CA . VAL B 1 90 ? -8.711 -24.516 -12.367 1 97.06 90 VAL B CA 1
ATOM 1751 C C . VAL B 1 90 ? -7.738 -24.453 -11.188 1 97.06 90 VAL B C 1
ATOM 1753 O O . VAL B 1 90 ? -8.047 -23.859 -10.148 1 97.06 90 VAL B O 1
ATOM 1756 N N . PHE B 1 91 ? -6.598 -25.109 -11.344 1 98.19 91 PHE B N 1
ATOM 1757 C CA . PHE B 1 91 ? -5.539 -25.062 -10.344 1 98.19 91 PHE B CA 1
ATOM 1758 C C . PHE B 1 91 ? -4.32 -24.312 -10.875 1 98.19 91 PHE B C 1
ATOM 1760 O O . PHE B 1 91 ? -3.896 -24.547 -12.016 1 98.19 91 PHE B O 1
ATOM 1767 N N . TYR B 1 92 ? -3.771 -23.469 -10.023 1 98.5 92 TYR B N 1
ATOM 1768 C CA . TYR B 1 92 ? -2.574 -22.703 -10.383 1 98.5 92 TYR B CA 1
ATOM 1769 C C . TYR B 1 92 ? -1.337 -23.312 -9.727 1 98.5 92 TYR B C 1
ATOM 1771 O O . TYR B 1 92 ? -1.377 -23.703 -8.555 1 98.5 92 TYR B O 1
ATOM 1779 N N . TYR B 1 93 ? -0.26 -23.375 -10.484 1 98.38 93 TYR B N 1
ATOM 1780 C CA . TYR B 1 93 ? 1.003 -23.938 -10.016 1 98.38 93 TYR B CA 1
ATOM 1781 C C . TYR B 1 93 ? 2.178 -23.359 -10.797 1 98.38 93 TYR B C 1
ATOM 1783 O O . TYR B 1 93 ? 1.992 -22.516 -11.664 1 98.38 93 TYR B O 1
ATOM 1791 N N . TYR B 1 94 ? 3.375 -23.703 -10.391 1 98.62 94 TYR B N 1
ATOM 1792 C CA . TYR B 1 94 ? 4.582 -23.266 -11.078 1 98.62 94 TYR B CA 1
ATOM 1793 C C . TYR B 1 94 ? 5.285 -24.438 -11.758 1 98.62 94 TYR B C 1
ATOM 1795 O O . TYR B 1 94 ? 5.457 -25.5 -11.156 1 98.62 94 TYR B O 1
ATOM 1803 N N . ASN B 1 95 ? 5.613 -24.234 -13.031 1 98.12 95 ASN B N 1
ATOM 1804 C CA . ASN B 1 95 ? 6.566 -25.172 -13.602 1 98.12 95 ASN B CA 1
ATOM 1805 C C . ASN B 1 95 ? 7.992 -24.875 -13.164 1 98.12 95 ASN B C 1
ATOM 1807 O O . ASN B 1 95 ? 8.219 -23.938 -12.383 1 98.12 95 ASN B O 1
ATOM 1811 N N . ASP B 1 96 ? 8.953 -25.641 -13.656 1 97.81 96 ASP B N 1
ATOM 1812 C CA . ASP B 1 96 ? 10.32 -25.547 -13.172 1 97.81 96 ASP B CA 1
ATOM 1813 C C . ASP B 1 96 ? 10.898 -24.156 -13.453 1 97.81 96 ASP B C 1
ATOM 1815 O O . ASP B 1 96 ? 11.562 -23.562 -12.594 1 97.81 96 ASP B O 1
ATOM 1819 N N . ILE B 1 97 ? 10.656 -23.609 -14.609 1 98 97 ILE B N 1
ATOM 1820 C CA . ILE B 1 97 ? 11.195 -22.328 -15.023 1 98 97 ILE B CA 1
ATOM 1821 C C . ILE B 1 97 ? 10.562 -21.219 -14.18 1 98 97 ILE B C 1
ATOM 1823 O O . ILE B 1 97 ? 11.273 -20.344 -13.664 1 98 97 ILE B O 1
ATOM 1827 N N . GLN B 1 98 ? 9.281 -21.266 -13.945 1 98.38 98 GLN B N 1
ATOM 1828 C CA . GLN B 1 98 ? 8.523 -20.281 -13.172 1 98.38 98 GLN B CA 1
ATOM 1829 C C . GLN B 1 98 ? 8.938 -20.312 -11.703 1 98.38 98 GLN B C 1
ATOM 1831 O O . GLN B 1 98 ? 9.086 -19.25 -11.078 1 98.38 98 GLN B O 1
ATOM 1836 N N . SER B 1 99 ? 9.039 -21.516 -11.211 1 97.81 99 SER B N 1
ATOM 1837 C CA . SER B 1 99 ? 9.445 -21.688 -9.82 1 97.81 99 SER B CA 1
ATOM 1838 C C . SER B 1 99 ? 10.836 -21.094 -9.578 1 97.81 99 SER B C 1
ATOM 1840 O O . SER B 1 99 ? 11.07 -20.453 -8.555 1 97.81 99 SER B O 1
ATOM 1842 N N . LYS B 1 100 ? 11.719 -21.312 -10.523 1 98.06 100 LYS B N 1
ATOM 1843 C CA . LYS B 1 100 ? 13.07 -20.781 -10.414 1 98.06 100 LYS B CA 1
ATOM 1844 C C . LYS B 1 100 ? 13.047 -19.25 -10.438 1 98.06 100 LYS B C 1
ATOM 1846 O O . LYS B 1 100 ? 13.773 -18.594 -9.68 1 98.06 100 LYS B O 1
ATOM 1851 N N . LEU B 1 101 ? 12.258 -18.719 -11.297 1 97.81 101 LEU B N 1
ATOM 1852 C CA . LEU B 1 101 ? 12.117 -17.266 -11.375 1 97.81 101 LEU B CA 1
ATOM 1853 C C . LEU B 1 101 ? 11.656 -16.688 -10.047 1 97.81 101 LEU B C 1
ATOM 1855 O O . LEU B 1 101 ? 12.234 -15.719 -9.555 1 97.81 101 LEU B O 1
ATOM 1859 N N . LEU B 1 102 ? 10.594 -17.281 -9.453 1 97.94 102 LEU B N 1
ATOM 1860 C CA . LEU B 1 102 ? 10.055 -16.781 -8.195 1 97.94 102 LEU B CA 1
ATOM 1861 C C . LEU B 1 102 ? 11.055 -16.984 -7.059 1 97.94 102 LEU B C 1
ATOM 1863 O O . LEU B 1 102 ? 11.164 -16.141 -6.164 1 97.94 102 LEU B O 1
ATOM 1867 N N . ASP B 1 103 ? 11.781 -18.094 -7.113 1 98 103 ASP B N 1
ATOM 1868 C CA . ASP B 1 103 ? 12.852 -18.312 -6.148 1 98 103 ASP B CA 1
ATOM 1869 C C . ASP B 1 103 ? 13.891 -17.188 -6.203 1 98 103 ASP B C 1
ATOM 1871 O O .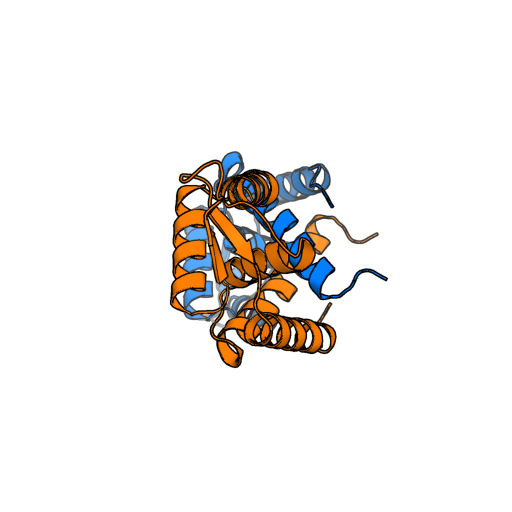 ASP B 1 103 ? 14.328 -16.688 -5.164 1 98 103 ASP B O 1
ATOM 1875 N N . ASP B 1 104 ? 14.219 -16.844 -7.363 1 98.06 104 ASP B N 1
ATOM 1876 C CA . ASP B 1 104 ? 15.211 -15.797 -7.559 1 98.06 104 ASP B CA 1
ATOM 1877 C C . ASP B 1 104 ? 14.695 -14.453 -7.031 1 98.06 104 ASP B C 1
ATOM 1879 O O . ASP B 1 104 ? 15.422 -13.727 -6.352 1 98.06 104 ASP B O 1
ATOM 1883 N N . ILE B 1 105 ? 13.453 -14.125 -7.316 1 98.12 105 ILE B N 1
ATOM 1884 C CA . ILE B 1 105 ? 12.859 -12.867 -6.875 1 98.12 105 ILE B CA 1
ATOM 1885 C C . ILE B 1 105 ? 12.805 -12.828 -5.352 1 98.12 105 ILE B C 1
ATOM 1887 O O . ILE B 1 105 ? 13.203 -11.836 -4.734 1 98.12 105 ILE B O 1
ATOM 1891 N N . ILE B 1 106 ? 12.367 -13.938 -4.75 1 97.75 106 ILE B N 1
ATOM 1892 C CA . ILE B 1 106 ? 12.242 -14.023 -3.301 1 97.75 106 ILE B CA 1
ATOM 1893 C C . ILE B 1 106 ? 13.625 -13.898 -2.656 1 97.75 106 ILE B C 1
ATOM 1895 O O . ILE B 1 106 ? 13.789 -13.18 -1.667 1 97.75 106 ILE B O 1
ATOM 1899 N N . ASN B 1 107 ? 14.578 -14.531 -3.27 1 97.5 107 ASN B N 1
ATOM 1900 C CA . ASN B 1 107 ? 15.945 -14.453 -2.758 1 97.5 107 ASN B CA 1
ATOM 1901 C C . ASN B 1 107 ? 16.5 -13.031 -2.848 1 97.5 107 ASN B C 1
ATOM 1903 O O . ASN B 1 107 ? 17.203 -12.586 -1.952 1 97.5 107 ASN B O 1
ATOM 1907 N N . GLU B 1 108 ? 16.234 -12.359 -3.924 1 97.5 108 GLU B N 1
ATOM 1908 C CA . GLU B 1 108 ? 16.672 -10.969 -4.098 1 97.5 108 GLU B CA 1
ATOM 1909 C C . GLU B 1 108 ? 16.016 -10.055 -3.061 1 97.5 108 GLU B C 1
ATOM 1911 O O . GLU B 1 108 ? 16.672 -9.148 -2.535 1 97.5 108 GLU B O 1
ATOM 1916 N N . ILE B 1 109 ? 14.734 -10.305 -2.748 1 97.44 109 ILE B N 1
ATOM 1917 C CA . ILE B 1 109 ? 14.023 -9.508 -1.759 1 97.44 109 ILE B CA 1
ATOM 1918 C C . ILE B 1 109 ? 14.664 -9.688 -0.387 1 97.44 109 ILE B C 1
ATOM 1920 O O . ILE B 1 109 ? 14.805 -8.734 0.376 1 97.44 109 ILE B O 1
ATOM 1924 N N . GLU B 1 110 ? 15.062 -10.883 -0.091 1 96.38 110 GLU B N 1
ATOM 1925 C CA . GLU B 1 110 ? 15.695 -11.172 1.192 1 96.38 110 GLU B CA 1
ATOM 1926 C C . GLU B 1 110 ? 17 -10.406 1.352 1 96.38 110 GLU B C 1
ATOM 1928 O O . GLU B 1 110 ? 17.438 -10.141 2.473 1 96.38 110 GLU B O 1
ATOM 1933 N N . LYS B 1 111 ? 17.562 -9.906 0.21 1 94.81 111 LYS B N 1
ATOM 1934 C CA . LYS B 1 111 ? 18.859 -9.25 0.237 1 94.81 111 LYS B CA 1
ATOM 1935 C C . LYS B 1 111 ? 18.719 -7.738 0.13 1 94.81 111 LYS B C 1
ATOM 1937 O O . LYS B 1 111 ? 19.688 -7.004 0.333 1 94.81 111 LYS B O 1
ATOM 1942 N N . ILE B 1 112 ? 17.5 -7.262 -0.171 1 90.62 112 ILE B N 1
ATOM 1943 C CA . ILE B 1 112 ? 17.312 -5.824 -0.35 1 90.62 112 ILE B CA 1
ATOM 1944 C C . ILE B 1 112 ? 17.453 -5.117 0.996 1 90.62 112 ILE B C 1
ATOM 1946 O O . ILE B 1 112 ? 16.984 -5.621 2.021 1 90.62 112 ILE B O 1
ATOM 1950 N N . GLN B 1 113 ? 18.094 -4.016 1.052 1 83.5 113 GLN B N 1
ATOM 1951 C CA . GLN B 1 113 ? 18.203 -3.178 2.24 1 83.5 113 GLN B CA 1
ATOM 1952 C C . GLN B 1 113 ? 17.109 -2.105 2.264 1 83.5 113 GLN B C 1
ATOM 1954 O O . GLN B 1 113 ? 17.203 -1.111 1.54 1 83.5 113 GLN B O 1
ATOM 1959 N N . ILE B 1 114 ? 16.047 -2.486 2.809 1 73.69 114 ILE B N 1
ATOM 1960 C CA . ILE B 1 114 ? 14.977 -1.511 2.971 1 73.69 114 ILE B CA 1
ATOM 1961 C C . ILE B 1 114 ? 15.102 -0.829 4.332 1 73.69 114 ILE B C 1
ATOM 1963 O O . ILE B 1 114 ? 15.422 -1.476 5.328 1 73.69 114 ILE B O 1
ATOM 1967 N N . ALA B 1 115 ? 15.156 0.539 4.273 1 59.62 115 ALA B N 1
ATOM 1968 C CA . ALA B 1 115 ? 15.305 1.317 5.5 1 59.62 115 ALA B CA 1
ATOM 1969 C C . ALA B 1 115 ? 14.164 1.045 6.473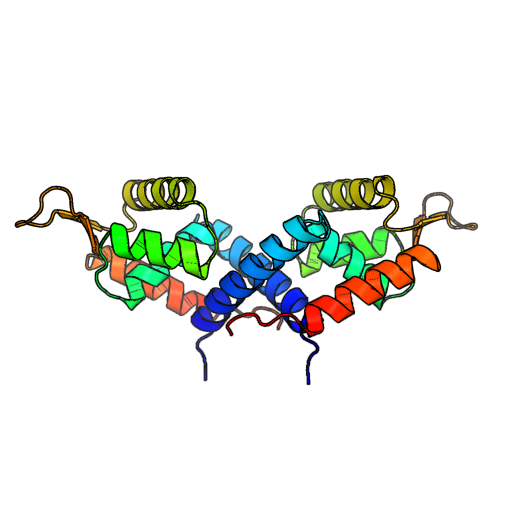 1 59.62 115 ALA B C 1
ATOM 1971 O O . ALA B 1 115 ? 12.992 1.045 6.078 1 59.62 115 ALA B O 1
ATOM 1972 N N . GLN B 1 116 ? 14.344 0.05 7.5 1 56.19 116 GLN B N 1
ATOM 1973 C CA . GLN B 1 116 ? 13.352 -0.094 8.555 1 56.19 116 GLN B CA 1
ATOM 1974 C C . GLN B 1 116 ? 13.336 1.125 9.477 1 56.19 116 GLN B C 1
ATOM 1976 O O . GLN B 1 116 ? 14.375 1.766 9.672 1 56.19 116 GLN B O 1
#